Protein AF-A2GLQ8-F1 (afdb_monomer_lite)

InterPro domains:
  IPR004868 DNA-directed DNA polymerase, family B, mitochondria/virus [PF03175] (35-159)
  IPR023211 DNA polymerase, palm domain superfamily [G3DSA:3.90.1600.10] (75-162)
  IPR043502 DNA/RNA polymerase superfamily [SSF56672] (76-162)

Sequence (193 aa):
MNDNRTGVISEACKFVKDVETFMKKIDSIKGCRIDENHFDLEKYSTFYCKQDVRILREGFVKFRNDILKEFDLNVYDYVSICSIANKLFENRVYFPNGNLYDLSNKPREFISRCIQGGRCMLSDNMKHKSEKKLIADFDAVSLYPSAIARLYTLEGIPKVMKKEMLSAEYLMRHLFDDDQKEPIGEKFMSGFF

Organism: Trichomonas vaginalis (strain ATCC PRA-98 / G3) (NCBI:txid412133)

Secondary structure (DSSP, 8-state):
---TTEEEHHHHTTT-S-HHHHHHHHHHSTTTB-SSSEEEHHHHHHHHHHHHHHHHHHHHHHHHHHHHHHHS--GGG-SSHHHHHHHHHIIIIIHHH-------HHHHHHHHTT--------GGGS----SSPPPPP---TTHHHHHHHHSPPP-S-B-PPPGGGGSHHHHHHHSPPTT--S-BTTB--TTB-

Foldseek 3Di:
DPPPQKDFLVVVCVVDPDSPVVVVLCVPQVQQDPDPTIGGPVSSVVVVVVVVVVCVVVVVVVVQVVCCVPQVDGPVVDPDPVRSVVVSCVVPPVVVVVQADDDDDPRVVVVVVVDDDDDDADVVNDDDDDPPDDDDDDDDDVVVVVCVVQPADFTHDFDDDDPVCPDPVNQVQQDDDPRDHDHDPRHDDPGGD

Structure (mmCIF, N/CA/C/O backbone):
data_AF-A2GLQ8-F1
#
_entry.id   AF-A2GLQ8-F1
#
loop_
_atom_site.group_PDB
_atom_site.id
_atom_site.type_symbol
_atom_site.label_atom_id
_atom_site.label_alt_id
_atom_site.label_comp_id
_atom_site.label_asym_id
_atom_site.label_entity_id
_atom_site.label_seq_id
_atom_site.pdbx_PDB_ins_code
_atom_site.Cartn_x
_atom_site.Cartn_y
_atom_site.Cartn_z
_atom_site.occupancy
_atom_site.B_iso_or_equiv
_atom_site.auth_seq_id
_atom_site.auth_comp_id
_atom_site.auth_asym_id
_atom_site.auth_atom_id
_atom_site.pdbx_PDB_model_num
ATOM 1 N N . MET A 1 1 ? 7.692 8.851 -50.465 1.00 44.38 1 MET A N 1
ATOM 2 C CA . MET A 1 1 ? 7.120 8.222 -49.258 1.00 44.38 1 MET A CA 1
ATOM 3 C C . MET A 1 1 ? 8.012 8.638 -48.104 1.00 44.38 1 MET A C 1
ATOM 5 O O . MET A 1 1 ? 9.176 8.271 -48.132 1.00 44.38 1 MET A O 1
ATOM 9 N N . ASN A 1 2 ? 7.534 9.485 -47.186 1.00 48.28 2 ASN A N 1
ATOM 10 C CA . ASN A 1 2 ? 8.293 9.797 -45.972 1.00 48.28 2 ASN A CA 1
ATOM 11 C C . ASN A 1 2 ? 8.308 8.538 -45.114 1.00 48.28 2 ASN A C 1
ATOM 13 O O . ASN A 1 2 ? 7.269 8.140 -44.587 1.00 48.28 2 ASN A O 1
ATOM 17 N N . ASP A 1 3 ? 9.459 7.883 -45.040 1.00 60.94 3 ASP A N 1
ATOM 18 C CA . ASP A 1 3 ? 9.621 6.715 -44.196 1.00 60.94 3 ASP A CA 1
ATOM 19 C C . ASP A 1 3 ? 9.818 7.173 -42.744 1.00 60.94 3 ASP A C 1
ATOM 21 O O . ASP A 1 3 ? 10.938 7.333 -42.264 1.00 60.94 3 ASP A O 1
ATOM 25 N N . ASN A 1 4 ? 8.706 7.408 -42.038 1.00 67.69 4 ASN A N 1
ATOM 26 C CA . ASN A 1 4 ? 8.677 7.746 -40.604 1.00 67.69 4 ASN A CA 1
ATOM 27 C C . ASN A 1 4 ? 9.254 6.631 -39.700 1.00 67.69 4 ASN A C 1
ATOM 29 O O . ASN A 1 4 ? 9.195 6.727 -38.475 1.00 67.69 4 ASN A O 1
ATOM 33 N N . ARG A 1 5 ? 9.778 5.551 -40.286 1.00 83.75 5 ARG A N 1
ATOM 34 C CA . ARG A 1 5 ? 10.419 4.431 -39.602 1.00 83.75 5 ARG A CA 1
ATOM 35 C C . ARG A 1 5 ? 11.867 4.718 -39.212 1.00 83.75 5 ARG A C 1
ATOM 37 O O . ARG A 1 5 ? 12.388 4.054 -38.322 1.00 83.75 5 ARG A O 1
ATOM 44 N N . THR A 1 6 ? 12.516 5.690 -39.851 1.00 89.75 6 THR A N 1
ATOM 45 C CA . THR A 1 6 ? 13.930 6.000 -39.607 1.00 89.75 6 THR A CA 1
ATOM 46 C C . THR A 1 6 ? 14.069 7.180 -38.647 1.00 89.75 6 THR A C 1
ATOM 48 O O . THR A 1 6 ? 13.582 8.272 -38.924 1.00 89.75 6 THR A O 1
ATOM 51 N N . GLY A 1 7 ? 14.734 6.964 -37.514 1.00 90.00 7 GLY A N 1
ATOM 52 C CA . GLY A 1 7 ? 15.055 7.992 -36.526 1.00 90.00 7 GLY A CA 1
ATOM 53 C C . GLY A 1 7 ? 16.512 8.438 -36.612 1.00 90.00 7 GLY A C 1
ATOM 54 O O . GLY A 1 7 ? 17.396 7.633 -36.904 1.00 90.00 7 GLY A O 1
ATOM 55 N N . VAL A 1 8 ? 16.767 9.715 -36.320 1.00 93.88 8 VAL A N 1
ATOM 56 C CA . VAL A 1 8 ? 18.117 10.296 -36.260 1.00 93.88 8 VAL A CA 1
ATOM 57 C C . VAL A 1 8 ? 18.651 10.208 -34.828 1.00 93.88 8 VAL A C 1
ATOM 59 O O . VAL A 1 8 ? 18.050 10.733 -33.888 1.00 93.88 8 VAL A O 1
ATOM 62 N N . ILE A 1 9 ? 19.804 9.564 -34.648 1.00 92.25 9 ILE A N 1
ATOM 63 C CA . ILE A 1 9 ? 20.408 9.307 -33.331 1.00 92.25 9 ILE A CA 1
ATOM 64 C C . ILE A 1 9 ? 20.761 10.619 -32.619 1.00 92.25 9 ILE A C 1
ATOM 66 O O . ILE A 1 9 ? 20.441 10.790 -31.445 1.00 92.25 9 ILE A O 1
ATOM 70 N N . SER A 1 10 ? 21.372 11.574 -33.326 1.00 92.50 10 SER A N 1
ATOM 71 C CA . SER A 1 10 ? 21.784 12.864 -32.748 1.00 92.50 10 SER A CA 1
ATOM 72 C C . SER A 1 10 ? 20.607 13.712 -32.258 1.00 92.50 10 SER A C 1
ATOM 74 O O . SER A 1 10 ? 20.757 14.497 -31.322 1.00 92.50 10 SER A O 1
ATOM 76 N N . GLU A 1 11 ? 19.430 13.546 -32.862 1.00 92.06 11 GLU A N 1
ATOM 77 C CA . GLU A 1 11 ? 18.199 14.190 -32.421 1.00 92.06 11 GLU A CA 1
ATOM 78 C C . GLU A 1 11 ? 17.624 13.489 -31.188 1.00 92.06 11 GLU A C 1
ATOM 80 O O . GLU A 1 11 ? 17.354 14.150 -30.186 1.00 92.06 11 GLU A O 1
ATOM 85 N N . ALA A 1 12 ? 17.528 12.156 -31.213 1.00 90.56 12 ALA A N 1
ATOM 86 C CA . ALA A 1 12 ? 17.039 11.368 -30.083 1.00 90.56 12 ALA A CA 1
ATOM 87 C C . ALA A 1 12 ? 17.869 11.600 -28.805 1.00 90.56 12 ALA A C 1
ATOM 89 O O . ALA A 1 12 ? 17.305 11.783 -27.724 1.00 90.56 12 ALA A O 1
ATOM 90 N N . CYS A 1 13 ? 19.198 11.699 -28.923 1.00 91.75 13 CYS A N 1
ATOM 91 C CA . CYS A 1 13 ? 20.100 11.960 -27.797 1.00 91.75 13 CYS A CA 1
ATOM 92 C C . CYS A 1 13 ? 19.820 13.280 -27.055 1.00 91.75 13 CYS A C 1
ATOM 94 O O . CYS A 1 13 ? 20.224 13.412 -25.904 1.00 91.75 13 CYS A O 1
ATOM 96 N N . LYS A 1 14 ? 19.117 14.247 -27.663 1.00 93.81 14 LYS A N 1
ATOM 97 C CA . LYS A 1 14 ? 18.725 15.500 -26.989 1.00 93.81 14 LYS A CA 1
ATOM 98 C C . LYS A 1 14 ? 17.598 15.303 -25.974 1.00 93.81 14 LYS A C 1
ATOM 100 O O . LYS A 1 14 ? 17.448 16.119 -25.070 1.00 93.81 14 LYS A O 1
ATOM 105 N N . PHE A 1 15 ? 16.798 14.249 -26.137 1.00 91.75 15 PHE A N 1
ATOM 106 C CA . PHE A 1 15 ? 15.597 13.993 -25.335 1.00 91.75 15 PHE A CA 1
ATOM 107 C C . PHE A 1 15 ? 15.760 12.821 -24.364 1.00 91.75 15 PHE A C 1
ATOM 109 O O . PHE A 1 15 ? 15.001 12.697 -23.402 1.00 91.75 15 PHE A O 1
ATOM 116 N N . VAL A 1 16 ? 16.743 11.954 -24.599 1.00 90.88 16 VAL A N 1
ATOM 117 C CA . VAL A 1 16 ? 17.009 10.801 -23.740 1.00 90.88 16 VAL A CA 1
ATOM 118 C C . VAL A 1 16 ? 17.846 11.218 -22.526 1.00 90.88 16 VAL A C 1
ATOM 120 O O . VAL A 1 16 ? 18.866 11.885 -22.660 1.00 90.88 16 VAL A O 1
ATOM 123 N N . LYS A 1 17 ? 17.435 10.782 -21.327 1.00 90.44 17 LYS A N 1
ATOM 124 C CA . LYS A 1 17 ? 18.171 11.036 -20.072 1.00 90.44 17 LYS A CA 1
ATOM 125 C C . LYS A 1 17 ? 19.473 10.235 -19.956 1.00 90.44 17 LYS A C 1
ATOM 127 O O . LYS A 1 17 ? 20.438 10.733 -19.394 1.00 90.44 17 LYS A O 1
ATOM 132 N N . ASP A 1 18 ? 19.477 9.002 -20.459 1.00 92.75 18 ASP A N 1
ATOM 133 C CA . ASP A 1 18 ? 20.624 8.089 -20.438 1.00 92.75 18 ASP A CA 1
ATOM 134 C C . ASP A 1 18 ? 21.011 7.685 -21.868 1.00 92.75 18 ASP A C 1
ATOM 136 O O . ASP A 1 18 ? 20.476 6.737 -22.455 1.00 92.75 18 ASP A O 1
ATOM 140 N N . VAL A 1 19 ? 21.929 8.465 -22.439 1.00 93.00 19 VAL A N 1
ATOM 141 C CA . VAL A 1 19 ? 22.417 8.291 -23.813 1.00 93.00 19 VAL A CA 1
ATOM 142 C C . VAL A 1 19 ? 23.213 6.993 -23.969 1.00 93.00 19 VAL A C 1
ATOM 144 O O . VAL A 1 19 ? 23.134 6.346 -25.012 1.00 93.00 19 VAL A O 1
ATOM 147 N N . GLU A 1 20 ? 23.949 6.570 -22.939 1.00 93.00 20 GLU A N 1
ATOM 148 C CA . GLU A 1 20 ? 24.778 5.365 -23.004 1.00 93.00 20 GLU A CA 1
ATOM 149 C C . GLU A 1 20 ? 23.907 4.110 -23.124 1.00 93.00 20 GLU A C 1
ATOM 151 O O . GLU A 1 20 ? 24.134 3.259 -23.992 1.00 93.00 20 GLU A O 1
ATOM 156 N N . THR A 1 21 ? 22.862 4.014 -22.298 1.00 91.69 21 THR A N 1
ATOM 157 C CA . THR A 1 21 ? 21.902 2.910 -22.377 1.00 91.69 21 THR A CA 1
ATOM 158 C C . THR A 1 21 ? 21.160 2.917 -23.708 1.00 91.69 21 THR A C 1
ATOM 160 O O . THR A 1 21 ? 20.957 1.854 -24.294 1.00 91.69 21 THR A O 1
ATOM 163 N N . PHE A 1 22 ? 20.788 4.088 -24.226 1.00 93.00 22 PHE A N 1
ATOM 164 C CA . PHE A 1 22 ? 20.134 4.205 -25.529 1.00 93.00 22 PHE A CA 1
ATOM 165 C C . PHE A 1 22 ? 20.985 3.642 -26.670 1.00 93.00 22 PHE A C 1
ATOM 167 O O . PHE A 1 22 ? 20.500 2.790 -27.420 1.00 93.00 22 PHE A O 1
ATOM 174 N N . MET A 1 23 ? 22.261 4.031 -26.742 1.00 92.44 23 MET A N 1
ATOM 175 C CA . MET A 1 23 ? 23.193 3.531 -27.757 1.00 92.44 23 MET A CA 1
ATOM 176 C C . MET A 1 23 ? 23.366 2.011 -27.663 1.00 92.44 23 MET A C 1
ATOM 178 O O . MET A 1 23 ? 23.147 1.301 -28.645 1.00 92.44 23 MET A O 1
ATOM 182 N N . LYS A 1 24 ? 23.620 1.484 -26.454 1.00 93.81 24 LYS A N 1
ATOM 183 C CA . LYS A 1 24 ? 23.721 0.031 -26.221 1.00 93.81 24 LYS A CA 1
ATOM 184 C C . LYS A 1 24 ? 22.466 -0.716 -26.673 1.00 93.81 24 LYS A C 1
ATOM 186 O O . LYS A 1 24 ? 22.552 -1.844 -27.156 1.00 93.81 24 LYS A O 1
ATOM 191 N N . LYS A 1 25 ? 21.286 -0.116 -26.502 1.00 91.69 25 LYS A N 1
ATOM 192 C CA . LYS A 1 25 ? 20.008 -0.742 -26.858 1.00 91.69 25 LYS A CA 1
ATOM 193 C C . LYS A 1 25 ? 19.794 -0.784 -28.362 1.00 91.69 25 LYS A C 1
ATOM 195 O O . LYS A 1 25 ? 19.450 -1.857 -28.855 1.00 91.69 25 LYS A O 1
ATOM 200 N N . ILE A 1 26 ? 20.062 0.310 -29.074 1.00 93.69 26 ILE A N 1
A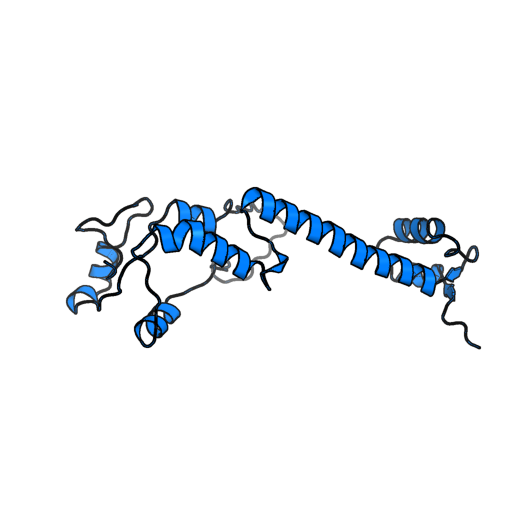TOM 201 C CA . ILE A 1 26 ? 20.016 0.335 -30.544 1.00 93.69 26 ILE A CA 1
ATOM 202 C C . ILE A 1 26 ? 20.945 -0.732 -31.136 1.00 93.69 26 ILE A C 1
ATOM 204 O O . ILE A 1 26 ? 20.531 -1.457 -32.040 1.00 93.69 26 ILE A O 1
ATOM 208 N N . ASP A 1 27 ? 22.150 -0.882 -30.584 1.00 93.25 27 ASP A N 1
ATOM 209 C CA . ASP A 1 27 ? 23.115 -1.888 -31.042 1.00 93.25 27 ASP A CA 1
ATOM 210 C C . ASP A 1 27 ? 22.672 -3.323 -30.716 1.00 93.25 27 ASP A C 1
ATOM 212 O O . ASP A 1 27 ? 22.867 -4.244 -31.508 1.00 93.25 27 ASP A O 1
ATOM 216 N N . SER A 1 28 ? 22.039 -3.533 -29.557 1.00 93.25 28 SER A N 1
ATOM 217 C CA . SER A 1 28 ? 21.606 -4.866 -29.115 1.00 93.25 28 SER A CA 1
ATOM 218 C C . SER A 1 28 ? 20.366 -5.401 -29.842 1.00 93.25 28 SER A C 1
ATOM 220 O O . SER A 1 28 ? 20.182 -6.616 -29.951 1.00 93.25 28 SER A O 1
ATOM 222 N N . ILE A 1 29 ? 19.477 -4.518 -30.312 1.00 93.44 29 ILE A N 1
ATOM 223 C CA . ILE A 1 29 ? 18.227 -4.922 -30.958 1.00 93.44 29 ILE A CA 1
ATOM 224 C C . ILE A 1 29 ? 18.534 -5.273 -32.415 1.00 93.44 29 ILE A C 1
ATOM 226 O O . ILE A 1 29 ? 18.943 -4.429 -33.212 1.00 93.44 29 ILE A O 1
ATOM 230 N N . LYS A 1 30 ? 18.298 -6.535 -32.784 1.00 91.31 30 LYS A N 1
ATOM 231 C CA . LYS A 1 30 ? 18.612 -7.055 -34.120 1.00 91.31 30 LYS A CA 1
ATOM 232 C C . LYS A 1 30 ? 17.980 -6.201 -35.228 1.00 91.31 30 LYS A C 1
ATOM 234 O O . LYS A 1 30 ? 16.758 -6.152 -35.373 1.00 91.31 30 LYS A O 1
ATOM 239 N N . GLY A 1 31 ? 18.835 -5.588 -36.045 1.00 89.00 31 GLY A N 1
ATOM 240 C CA . GLY A 1 31 ? 18.439 -4.753 -37.180 1.00 89.00 31 GLY A CA 1
ATOM 241 C C . GLY A 1 31 ? 17.802 -3.417 -36.793 1.00 89.00 31 GLY A C 1
ATOM 242 O O . GLY A 1 31 ? 17.088 -2.856 -37.621 1.00 89.00 31 GLY A O 1
ATOM 243 N N . CYS A 1 32 ? 17.992 -2.957 -35.552 1.00 92.00 32 CYS A N 1
ATOM 244 C CA . CYS A 1 32 ? 17.554 -1.641 -35.094 1.00 92.00 32 CYS A CA 1
ATOM 245 C C . CYS A 1 32 ? 18.542 -0.549 -35.492 1.00 92.00 32 CYS A C 1
ATOM 247 O O . CYS A 1 32 ? 18.109 0.511 -35.927 1.00 92.00 32 CYS A O 1
ATOM 249 N N . ARG A 1 33 ? 19.853 -0.786 -35.387 1.00 93.12 33 ARG A N 1
ATOM 250 C CA . ARG A 1 33 ? 20.833 0.119 -35.990 1.00 93.12 33 ARG A CA 1
ATOM 251 C C . ARG A 1 33 ? 20.800 -0.023 -37.507 1.00 93.12 33 ARG A C 1
ATOM 253 O O . ARG A 1 33 ? 20.936 -1.138 -38.011 1.00 93.12 33 ARG A O 1
ATOM 260 N N . ILE A 1 34 ? 20.597 1.093 -38.203 1.00 90.88 34 ILE A N 1
ATOM 261 C CA . ILE A 1 34 ? 20.614 1.142 -39.669 1.00 90.88 34 ILE A CA 1
ATOM 262 C C . ILE A 1 34 ? 22.024 1.518 -40.129 1.00 90.88 34 ILE A C 1
ATOM 264 O O . ILE A 1 34 ? 22.618 0.793 -40.921 1.00 90.88 34 ILE A O 1
ATOM 268 N N . ASP A 1 35 ? 22.573 2.606 -39.581 1.00 90.81 35 ASP A N 1
ATOM 269 C CA . ASP A 1 35 ? 23.925 3.094 -39.869 1.00 90.81 35 ASP A CA 1
ATOM 270 C C . ASP A 1 35 ? 24.529 3.851 -38.658 1.00 90.81 35 ASP A C 1
ATOM 272 O O . ASP A 1 35 ? 24.115 3.657 -37.509 1.00 90.81 35 ASP A O 1
ATOM 276 N N . GLU A 1 36 ? 25.561 4.673 -38.878 1.00 89.88 36 GLU A N 1
ATOM 277 C CA . GLU A 1 36 ? 26.211 5.462 -37.822 1.00 89.88 36 GLU A CA 1
ATOM 278 C C . GLU A 1 36 ? 25.308 6.547 -37.211 1.00 89.88 36 GLU A C 1
ATOM 280 O O . GLU A 1 36 ? 25.462 6.859 -36.030 1.00 89.88 36 GLU A O 1
ATOM 285 N N . ASN A 1 37 ? 24.361 7.082 -37.985 1.00 93.12 37 ASN A N 1
ATOM 286 C CA . ASN A 1 37 ? 23.526 8.236 -37.651 1.00 93.12 37 ASN A CA 1
ATOM 287 C C . ASN A 1 37 ? 22.036 7.893 -37.485 1.00 93.12 37 ASN A C 1
ATOM 289 O O . ASN A 1 37 ? 21.298 8.700 -36.913 1.00 93.12 37 ASN A O 1
ATOM 293 N N . HIS A 1 38 ? 21.593 6.722 -37.951 1.00 93.31 38 HIS A N 1
ATOM 294 C CA . HIS A 1 38 ? 20.183 6.346 -38.027 1.00 93.31 38 HIS A CA 1
ATOM 295 C C . HIS A 1 38 ? 19.854 5.009 -37.355 1.00 93.31 38 HIS A C 1
ATOM 297 O O . HIS A 1 38 ? 20.643 4.057 -37.334 1.00 93.31 38 HIS A O 1
ATOM 303 N N . PHE A 1 39 ? 18.620 4.916 -36.862 1.00 94.06 39 PHE A N 1
ATOM 304 C CA . PHE A 1 39 ? 18.046 3.704 -36.282 1.00 94.06 39 PHE A CA 1
ATOM 305 C C . PHE A 1 39 ? 16.580 3.511 -36.703 1.00 94.06 39 PHE A C 1
ATOM 307 O O . PHE A 1 39 ? 15.906 4.455 -37.104 1.00 94.06 39 PHE A O 1
ATOM 314 N N . ASP A 1 40 ? 16.078 2.282 -36.610 1.00 93.38 40 ASP A N 1
ATOM 315 C CA . ASP A 1 40 ? 14.690 1.915 -36.904 1.00 93.38 40 ASP A CA 1
ATOM 316 C C . ASP A 1 40 ? 13.811 2.161 -35.662 1.00 93.38 40 ASP A C 1
ATOM 318 O O . ASP A 1 40 ? 13.865 1.416 -34.676 1.00 93.38 40 ASP A O 1
ATOM 322 N N . LEU A 1 41 ? 13.006 3.226 -35.716 1.00 91.56 41 LEU A N 1
ATOM 323 C CA . LEU A 1 41 ? 12.074 3.639 -34.665 1.00 91.56 41 LEU A CA 1
ATOM 324 C C . LEU A 1 41 ? 11.043 2.551 -34.363 1.00 91.56 41 LEU A C 1
ATOM 326 O O . LEU A 1 41 ? 10.759 2.281 -33.199 1.00 91.56 41 LEU A O 1
ATOM 330 N N . GLU A 1 42 ? 10.500 1.898 -35.390 1.00 91.31 42 GLU A N 1
ATOM 331 C CA . GLU A 1 42 ? 9.457 0.885 -35.225 1.00 91.31 42 GLU A CA 1
ATOM 332 C C . GLU A 1 42 ? 9.998 -0.341 -34.482 1.00 91.31 42 GLU A C 1
ATOM 334 O O . GLU A 1 42 ? 9.361 -0.838 -33.549 1.00 91.31 42 GLU A O 1
ATOM 339 N N . LYS A 1 43 ? 11.194 -0.822 -34.846 1.00 92.25 43 LYS A N 1
ATOM 340 C CA . LYS A 1 43 ? 11.844 -1.945 -34.153 1.00 92.25 43 LYS A CA 1
ATOM 341 C C . LYS A 1 43 ? 12.221 -1.583 -32.727 1.00 92.25 43 LYS A C 1
ATOM 343 O O . LYS A 1 43 ? 12.025 -2.412 -31.834 1.00 92.25 43 LYS A O 1
ATOM 348 N N . TYR A 1 44 ? 12.724 -0.369 -32.513 1.00 93.31 44 TYR A N 1
ATOM 349 C CA . TYR A 1 44 ? 13.034 0.134 -31.182 1.00 93.31 44 TYR A CA 1
ATOM 350 C C . TYR A 1 44 ? 11.770 0.157 -30.310 1.00 93.31 44 TYR A C 1
ATOM 352 O O . TYR A 1 44 ? 11.717 -0.525 -29.288 1.00 93.31 44 TYR A O 1
ATOM 360 N N . SER A 1 45 ? 10.704 0.830 -30.749 1.00 91.88 45 SER A N 1
ATOM 361 C CA . SER A 1 45 ? 9.428 0.901 -30.026 1.00 91.88 45 SER A CA 1
ATOM 362 C C . SER A 1 45 ? 8.808 -0.479 -29.799 1.00 91.88 45 SER A C 1
ATOM 364 O O . SER A 1 45 ? 8.421 -0.801 -28.678 1.00 91.88 45 SER A O 1
ATOM 366 N N . THR A 1 46 ? 8.789 -1.341 -30.820 1.00 93.56 46 THR A N 1
ATOM 367 C CA . THR A 1 46 ? 8.260 -2.712 -30.713 1.00 93.56 46 THR A CA 1
ATOM 368 C C . THR A 1 46 ? 9.007 -3.528 -29.664 1.00 93.56 46 THR A C 1
ATOM 370 O O . THR A 1 46 ? 8.394 -4.314 -28.939 1.00 93.56 46 THR A O 1
ATOM 373 N N . PHE A 1 47 ? 10.330 -3.368 -29.569 1.00 94.19 47 PHE A N 1
ATOM 374 C CA . PHE A 1 47 ? 11.118 -4.036 -28.543 1.00 94.19 47 PHE A CA 1
ATOM 375 C C . PHE A 1 47 ? 10.666 -3.614 -27.143 1.00 94.19 47 PHE A C 1
ATOM 377 O O . PHE A 1 47 ? 10.380 -4.491 -26.330 1.00 94.19 47 PHE A O 1
ATOM 384 N N . TYR A 1 48 ? 10.541 -2.313 -26.869 1.00 93.12 48 TYR A N 1
ATOM 385 C CA . TYR A 1 48 ? 10.119 -1.825 -25.551 1.00 93.12 48 TYR A CA 1
ATOM 386 C C . TYR A 1 48 ? 8.673 -2.191 -25.221 1.00 93.12 48 TYR A C 1
ATOM 388 O O . TYR A 1 48 ? 8.437 -2.704 -24.133 1.00 93.12 48 TYR A O 1
ATOM 396 N N . CYS A 1 49 ? 7.739 -2.097 -26.173 1.00 95.81 49 CYS A N 1
ATOM 397 C CA . CYS A 1 49 ? 6.368 -2.570 -25.959 1.00 95.81 49 CYS A CA 1
ATOM 398 C C . CYS A 1 49 ? 6.327 -4.059 -25.572 1.00 95.81 49 CYS A C 1
ATOM 400 O O . CYS A 1 49 ? 5.560 -4.462 -24.698 1.00 95.81 49 CYS A O 1
ATOM 402 N N . LYS A 1 50 ? 7.184 -4.894 -26.181 1.00 96.19 50 LYS A N 1
ATOM 403 C CA . LYS A 1 50 ? 7.327 -6.303 -25.784 1.00 96.19 50 LYS A CA 1
ATOM 404 C C . LYS A 1 50 ? 7.928 -6.451 -24.388 1.00 96.19 50 LYS A C 1
ATOM 406 O O . LYS A 1 50 ? 7.506 -7.348 -23.663 1.00 96.19 50 LYS A O 1
ATOM 411 N N . GLN A 1 51 ? 8.899 -5.616 -24.012 1.00 95.06 51 GLN A N 1
ATOM 412 C CA . GLN A 1 51 ? 9.469 -5.644 -22.664 1.00 95.06 51 GLN A CA 1
ATOM 413 C C . GLN A 1 51 ? 8.446 -5.239 -21.604 1.00 95.06 51 GLN A C 1
ATOM 415 O O . GLN A 1 51 ? 8.358 -5.931 -20.596 1.00 95.06 51 GLN A O 1
ATOM 420 N N . ASP A 1 52 ? 7.638 -4.208 -21.845 1.00 97.06 52 ASP A N 1
ATOM 421 C CA . ASP A 1 52 ? 6.616 -3.747 -20.900 1.00 97.06 52 ASP A CA 1
ATOM 422 C C . ASP A 1 52 ? 5.600 -4.854 -20.602 1.00 97.06 52 ASP A C 1
ATOM 424 O O . ASP A 1 52 ? 5.366 -5.202 -19.444 1.00 97.06 52 ASP A O 1
ATOM 428 N N . VAL A 1 53 ? 5.062 -5.492 -21.648 1.00 97.62 53 VAL A N 1
ATOM 429 C CA . VAL A 1 53 ? 4.113 -6.605 -21.486 1.00 97.62 53 VAL A CA 1
ATOM 430 C C . VAL A 1 53 ? 4.789 -7.826 -20.856 1.00 97.62 53 VAL A C 1
ATOM 432 O O . VAL A 1 53 ? 4.176 -8.519 -20.040 1.00 97.62 53 VAL A O 1
ATOM 435 N N . ARG A 1 54 ? 6.058 -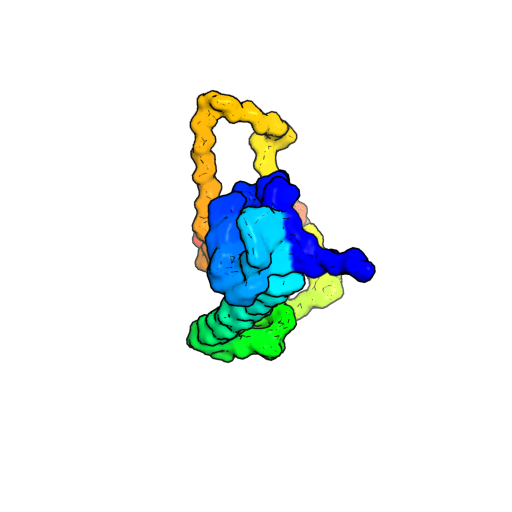8.096 -21.192 1.00 98.00 54 ARG A N 1
ATOM 436 C CA . ARG A 1 54 ? 6.822 -9.201 -20.600 1.00 98.00 54 ARG A CA 1
ATOM 437 C C . ARG A 1 54 ? 7.045 -8.992 -19.105 1.00 98.00 54 ARG A C 1
ATOM 439 O O . ARG A 1 54 ? 6.735 -9.897 -18.340 1.00 98.00 54 ARG A O 1
ATOM 446 N N . ILE A 1 55 ? 7.540 -7.824 -18.694 1.00 98.06 55 ILE A N 1
ATOM 447 C CA . ILE A 1 55 ? 7.802 -7.487 -17.287 1.00 98.06 55 ILE A CA 1
ATOM 448 C C . ILE A 1 55 ? 6.495 -7.493 -16.499 1.00 98.06 55 ILE A C 1
ATOM 450 O O . ILE A 1 55 ? 6.447 -8.069 -15.414 1.00 98.06 55 ILE A O 1
ATOM 454 N N . LEU A 1 56 ? 5.420 -6.931 -17.061 1.00 97.75 56 LEU A N 1
ATOM 455 C CA . LEU A 1 56 ? 4.098 -6.981 -16.445 1.00 97.75 56 LEU A CA 1
ATOM 456 C C . LEU A 1 56 ? 3.651 -8.429 -16.212 1.00 97.75 56 LEU A C 1
ATOM 458 O O . LEU A 1 56 ? 3.239 -8.775 -15.108 1.00 97.75 56 LEU A O 1
ATOM 462 N N . ARG A 1 57 ? 3.773 -9.293 -17.226 1.00 97.75 57 ARG A N 1
ATOM 463 C CA . ARG A 1 57 ? 3.418 -10.713 -17.117 1.00 97.75 57 ARG A CA 1
ATOM 464 C C . ARG A 1 57 ? 4.283 -11.439 -16.088 1.00 97.75 57 ARG A C 1
ATOM 466 O O . ARG A 1 57 ? 3.741 -12.157 -15.255 1.00 97.75 57 ARG A O 1
ATOM 473 N N . GLU A 1 58 ? 5.603 -11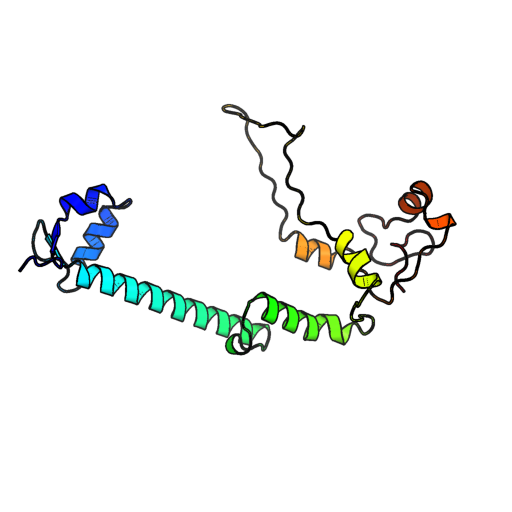.288 -16.152 1.00 98.19 58 GLU A N 1
ATOM 474 C CA . GLU A 1 58 ? 6.546 -11.942 -15.236 1.00 98.19 58 GLU A CA 1
ATOM 475 C C . GLU A 1 58 ? 6.297 -11.499 -13.785 1.00 98.19 58 GLU A C 1
ATOM 477 O O . GLU A 1 58 ? 6.167 -12.342 -12.895 1.00 98.19 58 GLU A O 1
ATOM 482 N N . GLY A 1 59 ? 6.138 -10.192 -13.559 1.00 97.88 59 GLY A N 1
ATOM 483 C CA . GLY A 1 59 ? 5.824 -9.620 -12.252 1.00 97.88 59 GLY A CA 1
ATOM 484 C C . GLY A 1 59 ? 4.474 -10.089 -11.717 1.00 97.88 59 GLY A C 1
ATOM 485 O O . GLY A 1 59 ? 4.383 -10.499 -10.562 1.00 97.88 59 GLY A O 1
ATOM 486 N N . PHE A 1 60 ? 3.439 -10.113 -12.560 1.00 96.81 60 PHE A N 1
ATOM 487 C CA . PHE A 1 60 ? 2.110 -10.572 -12.161 1.00 96.81 60 PHE A CA 1
ATOM 488 C C . PHE A 1 60 ? 2.080 -12.072 -11.844 1.00 96.81 60 PHE A C 1
ATOM 490 O O . PHE A 1 60 ? 1.484 -12.479 -10.850 1.00 96.81 60 PHE A O 1
ATOM 497 N N . VAL A 1 61 ? 2.753 -12.909 -12.643 1.00 97.62 61 VAL A N 1
ATOM 498 C CA . VAL A 1 61 ? 2.869 -14.353 -12.374 1.00 97.62 61 VAL A CA 1
ATOM 499 C C . VAL A 1 61 ? 3.605 -14.598 -11.061 1.00 97.62 61 VAL A C 1
ATOM 501 O O . VAL A 1 61 ? 3.156 -15.422 -10.264 1.00 97.62 61 VAL A O 1
ATOM 504 N N . LYS A 1 62 ? 4.699 -13.868 -10.805 1.00 97.81 62 LYS A N 1
ATOM 505 C CA . LYS A 1 62 ? 5.410 -13.951 -9.528 1.00 97.81 62 LYS A CA 1
ATOM 506 C C . LYS A 1 62 ? 4.509 -13.546 -8.363 1.00 97.81 62 LYS A C 1
ATOM 508 O O . LYS A 1 62 ? 4.364 -14.327 -7.430 1.00 97.81 62 LYS A O 1
ATOM 513 N N . PHE A 1 63 ? 3.865 -12.384 -8.453 1.00 97.19 63 PHE A N 1
ATOM 514 C CA . PHE A 1 63 ? 2.931 -11.898 -7.438 1.00 97.19 63 PHE A CA 1
ATOM 515 C C . PHE A 1 63 ? 1.824 -12.920 -7.153 1.00 97.19 63 PHE A C 1
ATOM 517 O O . PHE A 1 63 ? 1.590 -13.270 -6.001 1.00 97.19 63 PHE A O 1
ATOM 524 N N . ARG A 1 64 ? 1.199 -13.474 -8.197 1.00 96.56 64 ARG A N 1
ATOM 525 C CA . ARG A 1 64 ? 0.192 -14.528 -8.055 1.00 96.56 64 ARG A CA 1
ATOM 526 C C . ARG A 1 64 ? 0.731 -15.748 -7.323 1.00 96.56 64 ARG A C 1
ATOM 528 O O . ARG A 1 64 ? 0.055 -16.248 -6.434 1.00 96.56 64 ARG A O 1
ATOM 535 N N . ASN A 1 65 ? 1.890 -16.258 -7.731 1.00 98.00 65 ASN A N 1
ATOM 536 C CA . ASN A 1 65 ? 2.452 -17.469 -7.142 1.00 98.00 65 ASN A CA 1
ATOM 537 C C . ASN A 1 65 ? 2.820 -17.253 -5.670 1.00 98.00 65 ASN A C 1
ATOM 539 O O . ASN A 1 65 ? 2.567 -18.136 -4.858 1.00 98.00 65 ASN A O 1
ATOM 543 N N . ASP A 1 66 ? 3.360 -16.080 -5.331 1.00 97.88 66 ASP A N 1
ATOM 544 C CA . ASP A 1 66 ? 3.684 -15.716 -3.953 1.00 97.88 66 ASP A CA 1
ATOM 545 C C . ASP A 1 66 ? 2.396 -15.628 -3.102 1.00 97.88 66 ASP A C 1
ATOM 547 O O . ASP A 1 66 ? 2.316 -16.255 -2.050 1.00 97.88 66 ASP A O 1
ATOM 551 N N . ILE A 1 67 ? 1.342 -14.950 -3.578 1.00 97.00 67 ILE A N 1
ATOM 552 C CA . ILE A 1 67 ? 0.053 -14.858 -2.860 1.00 97.00 67 ILE A CA 1
ATOM 553 C C . ILE A 1 67 ? -0.630 -16.224 -2.721 1.00 97.00 67 ILE A C 1
ATOM 555 O O . ILE A 1 67 ? -1.123 -16.554 -1.643 1.00 97.00 67 ILE A O 1
ATOM 559 N N . LEU A 1 68 ? -0.635 -17.032 -3.783 1.00 97.00 68 LEU A N 1
ATOM 560 C CA . LEU A 1 68 ? -1.222 -18.370 -3.758 1.00 97.00 68 LEU A CA 1
ATOM 561 C C . LEU A 1 68 ? -0.490 -19.270 -2.758 1.00 97.00 68 LEU A C 1
ATOM 563 O O . LEU A 1 68 ? -1.129 -19.998 -2.011 1.00 97.00 68 LEU A O 1
ATOM 567 N N . LYS A 1 69 ? 0.842 -19.187 -2.702 1.00 97.62 69 LYS A N 1
ATOM 568 C CA . LYS A 1 69 ? 1.655 -19.966 -1.767 1.00 97.62 69 LYS A CA 1
ATOM 569 C C . LYS A 1 69 ? 1.441 -19.546 -0.309 1.00 97.62 69 LYS A C 1
ATOM 571 O O . LYS A 1 69 ? 1.305 -20.410 0.549 1.00 97.62 69 LYS A O 1
ATOM 576 N N . GLU A 1 70 ? 1.461 -18.247 -0.020 1.00 96.31 70 GLU A N 1
ATOM 577 C CA . GLU A 1 70 ? 1.448 -17.741 1.363 1.00 96.31 70 GLU A CA 1
ATOM 578 C C . GLU A 1 70 ? 0.031 -17.666 1.964 1.00 96.31 70 GLU A C 1
ATOM 580 O O . GLU A 1 70 ? -0.156 -17.759 3.185 1.00 96.31 70 GLU A O 1
ATOM 585 N N . PHE A 1 71 ? -0.986 -17.485 1.119 1.00 95.38 71 PHE A N 1
ATOM 586 C CA . PHE A 1 71 ? -2.352 -17.202 1.562 1.00 95.38 71 PHE A CA 1
ATOM 587 C C . PHE A 1 71 ? -3.414 -18.155 1.017 1.00 95.38 71 PHE A C 1
ATOM 589 O O . PHE A 1 71 ? -4.554 -18.045 1.460 1.00 95.38 71 PHE A O 1
ATOM 596 N N . ASP A 1 72 ? -3.064 -19.069 0.106 1.00 95.88 72 ASP A N 1
ATOM 597 C CA . ASP A 1 72 ? -4.013 -19.952 -0.594 1.00 95.88 72 ASP A CA 1
ATOM 598 C C . ASP A 1 72 ? -5.129 -19.170 -1.315 1.00 95.88 72 ASP A C 1
ATOM 600 O O . ASP A 1 72 ? -6.292 -19.560 -1.371 1.00 95.88 72 ASP A O 1
ATOM 604 N N . LEU A 1 73 ? -4.770 -17.998 -1.855 1.00 96.44 73 LEU A N 1
ATOM 605 C CA . LEU A 1 73 ? -5.666 -17.136 -2.624 1.00 96.44 73 LEU A CA 1
ATOM 606 C C . LEU A 1 73 ? -5.152 -16.996 -4.054 1.00 96.44 73 LEU A C 1
ATOM 608 O O . LEU A 1 73 ? -3.997 -16.643 -4.294 1.00 96.44 73 LEU A O 1
ATOM 612 N N . ASN A 1 74 ? -6.023 -17.216 -5.034 1.00 96.00 74 ASN A N 1
ATOM 613 C CA . ASN A 1 74 ? -5.679 -16.995 -6.430 1.00 96.00 74 ASN A CA 1
ATOM 614 C C . ASN A 1 74 ? -6.015 -15.557 -6.841 1.00 96.00 74 ASN A C 1
ATOM 616 O O . ASN A 1 74 ? -7.172 -15.158 -6.896 1.00 96.00 74 ASN A O 1
ATOM 620 N N . VAL A 1 75 ? -4.982 -14.783 -7.181 1.00 95.00 75 VAL A N 1
ATOM 621 C CA . VAL A 1 75 ? -5.097 -13.366 -7.576 1.00 95.00 75 VAL A CA 1
ATOM 622 C C . VAL A 1 75 ? -6.067 -13.144 -8.744 1.00 95.00 75 VAL A C 1
ATOM 624 O O . VAL A 1 75 ? -6.700 -12.096 -8.797 1.00 95.00 75 VAL A O 1
ATOM 627 N N . TYR A 1 76 ? -6.218 -14.112 -9.657 1.00 95.44 76 TYR A N 1
ATOM 628 C CA . TYR A 1 76 ? -7.141 -13.986 -10.795 1.00 95.44 76 TYR A CA 1
ATOM 629 C C . TYR A 1 76 ? -8.618 -13.882 -10.395 1.00 95.44 76 TYR A C 1
ATOM 631 O O . TYR A 1 76 ? -9.417 -13.400 -11.194 1.00 95.44 76 TYR A O 1
ATOM 639 N N . ASP A 1 77 ? -8.972 -14.291 -9.179 1.00 96.31 77 ASP A N 1
ATOM 640 C CA . ASP A 1 77 ? -10.358 -14.278 -8.707 1.00 96.31 77 ASP A CA 1
ATOM 641 C C . ASP A 1 77 ? -10.769 -12.894 -8.167 1.00 96.31 77 ASP A C 1
ATOM 643 O O . ASP A 1 77 ? -11.916 -12.683 -7.774 1.00 96.31 77 ASP A O 1
ATOM 647 N N . TYR A 1 78 ? -9.841 -11.930 -8.153 1.00 95.88 78 TYR A N 1
ATOM 648 C CA . TYR A 1 78 ? -10.028 -10.615 -7.551 1.00 95.88 78 TYR A CA 1
ATOM 649 C C . TYR A 1 78 ? -9.609 -9.493 -8.501 1.00 95.88 78 TYR A C 1
ATOM 651 O O . TYR A 1 78 ? -8.587 -9.557 -9.177 1.00 95.88 78 TYR A O 1
ATOM 659 N N . VAL A 1 79 ? -10.378 -8.403 -8.494 1.00 94.25 79 VAL A N 1
ATOM 660 C CA . VAL A 1 79 ? -10.115 -7.225 -9.339 1.00 94.25 79 VAL A CA 1
ATOM 661 C C . VAL A 1 79 ? -9.001 -6.323 -8.793 1.00 94.25 79 VAL A C 1
ATOM 663 O O . VAL A 1 79 ? -8.409 -5.546 -9.537 1.00 94.25 79 VAL A O 1
ATOM 666 N N . SER A 1 80 ? -8.719 -6.384 -7.487 1.00 95.88 80 SER A N 1
ATOM 667 C CA . SER A 1 80 ? -7.776 -5.475 -6.828 1.00 95.88 80 SER A CA 1
ATOM 668 C C . SER A 1 80 ? -7.055 -6.120 -5.647 1.00 95.88 80 SER A C 1
ATOM 670 O O . SER A 1 80 ? -7.563 -7.056 -5.027 1.00 95.88 80 SER A O 1
ATOM 672 N N . ILE A 1 81 ? -5.902 -5.551 -5.275 1.00 94.69 81 ILE A N 1
ATOM 673 C CA . ILE A 1 81 ? -5.179 -5.925 -4.051 1.00 94.69 81 ILE A CA 1
ATOM 674 C C . ILE A 1 81 ? -6.038 -5.738 -2.795 1.00 94.69 81 ILE A C 1
ATOM 676 O O . ILE A 1 81 ? -5.960 -6.548 -1.878 1.00 94.69 81 ILE A O 1
ATOM 680 N N . CYS A 1 82 ? -6.907 -4.722 -2.772 1.00 95.31 82 CYS A N 1
ATOM 681 C CA . CYS A 1 82 ? -7.815 -4.476 -1.655 1.00 95.31 82 CYS A CA 1
ATOM 682 C C . CYS A 1 82 ? -8.832 -5.610 -1.499 1.00 95.31 82 CYS A C 1
ATOM 684 O O . CYS A 1 82 ? -9.118 -6.013 -0.380 1.00 95.31 82 CYS A O 1
ATOM 686 N N . SER A 1 83 ? -9.340 -6.161 -2.605 1.00 96.31 83 SER A N 1
ATOM 687 C CA . SER A 1 83 ? -10.254 -7.309 -2.579 1.00 96.31 83 SER A CA 1
ATOM 688 C C . SER A 1 83 ? -9.559 -8.575 -2.064 1.00 96.31 83 SER A C 1
ATOM 690 O O . SER A 1 83 ? -10.142 -9.307 -1.271 1.00 96.31 83 SER A O 1
ATOM 692 N N . ILE A 1 84 ? -8.297 -8.796 -2.452 1.00 96.69 84 ILE A N 1
ATOM 693 C CA . ILE A 1 84 ? -7.474 -9.911 -1.950 1.00 96.69 84 ILE A CA 1
ATOM 694 C C . ILE A 1 84 ? -7.229 -9.753 -0.448 1.00 96.69 84 ILE A C 1
ATOM 696 O O . ILE A 1 84 ? -7.435 -10.694 0.315 1.00 96.69 84 ILE A O 1
ATOM 700 N N . ALA A 1 85 ? -6.819 -8.557 -0.017 1.00 95.50 85 ALA A N 1
ATOM 701 C CA . ALA A 1 85 ? -6.604 -8.252 1.390 1.00 95.50 85 ALA A CA 1
ATOM 702 C C . ALA A 1 85 ? -7.899 -8.438 2.191 1.00 95.50 85 ALA A C 1
ATOM 704 O O . ALA A 1 85 ? -7.885 -9.141 3.194 1.00 95.50 85 ALA A O 1
ATOM 705 N N . ASN A 1 86 ? -9.031 -7.908 1.717 1.00 95.06 86 ASN A N 1
ATOM 706 C CA . ASN A 1 86 ? -10.321 -8.098 2.377 1.00 95.06 86 ASN A CA 1
ATOM 707 C C . ASN A 1 86 ? -10.663 -9.580 2.516 1.00 95.06 86 ASN A C 1
ATOM 709 O O . ASN A 1 86 ? -11.067 -10.002 3.592 1.00 95.06 86 ASN A O 1
ATOM 713 N N . LYS A 1 87 ? -10.424 -10.391 1.477 1.00 96.25 87 LYS A N 1
ATOM 714 C CA . LYS A 1 87 ? -10.674 -11.831 1.564 1.00 96.25 87 LYS A CA 1
ATOM 715 C C . LYS A 1 87 ? -9.771 -12.531 2.578 1.00 96.25 87 LYS A C 1
ATOM 717 O O . LYS A 1 87 ? -10.212 -13.418 3.307 1.00 96.25 87 LYS A O 1
ATOM 722 N N . LEU A 1 88 ? -8.506 -12.129 2.641 1.00 95.88 88 LEU A N 1
ATOM 723 C CA . LEU A 1 88 ? -7.574 -12.632 3.641 1.00 95.88 88 LEU A CA 1
ATOM 724 C C . LEU A 1 88 ? -8.051 -12.293 5.062 1.00 95.88 88 LEU A C 1
ATOM 726 O O . LEU A 1 88 ? -8.033 -13.163 5.934 1.00 95.88 88 LEU A O 1
ATOM 730 N N . PHE A 1 89 ? -8.503 -11.057 5.282 1.00 94.62 89 PHE A N 1
ATOM 731 C CA . PHE A 1 89 ? -9.062 -10.619 6.558 1.00 94.62 89 PHE A CA 1
ATOM 732 C C . PHE A 1 89 ? -10.384 -11.320 6.882 1.00 94.62 89 PHE A C 1
ATOM 734 O O . PHE A 1 89 ? -10.550 -11.747 8.015 1.00 94.62 89 PHE A O 1
ATOM 741 N N . GLU A 1 90 ? -11.280 -11.527 5.917 1.00 94.44 90 GLU A N 1
ATOM 742 C CA . GLU A 1 90 ? -12.492 -12.335 6.093 1.00 94.44 90 GLU A CA 1
ATOM 743 C C . GLU A 1 90 ? -12.151 -13.713 6.669 1.00 94.44 90 GLU A C 1
ATOM 745 O O . GLU A 1 90 ? -12.653 -14.097 7.725 1.00 94.44 90 GLU A O 1
ATOM 750 N N . ASN A 1 91 ? -11.236 -14.422 6.004 1.00 93.69 91 ASN A N 1
ATOM 751 C CA . ASN A 1 91 ? -10.878 -15.793 6.350 1.00 93.69 91 ASN A CA 1
ATOM 752 C C . ASN A 1 91 ? -10.119 -15.897 7.684 1.00 93.69 91 ASN A C 1
ATOM 754 O O . ASN A 1 91 ? -10.306 -16.869 8.412 1.00 93.69 91 ASN A O 1
ATOM 758 N N . ARG A 1 92 ? -9.228 -14.941 7.989 1.00 93.38 92 ARG A N 1
ATOM 759 C CA . ARG A 1 92 ? -8.309 -15.028 9.142 1.00 93.38 92 ARG A CA 1
ATOM 760 C C . ARG A 1 92 ? -8.723 -14.198 10.353 1.00 93.38 92 ARG A C 1
ATOM 762 O O . ARG A 1 92 ? -8.245 -14.477 11.446 1.00 93.38 92 ARG A O 1
ATOM 769 N N . VAL A 1 93 ? -9.555 -13.177 10.164 1.00 92.00 93 VAL A N 1
ATOM 770 C CA . VAL A 1 93 ? -9.891 -12.191 11.200 1.00 92.00 93 VAL A CA 1
ATOM 771 C C . VAL A 1 93 ? -11.399 -12.076 11.367 1.00 92.00 93 VAL A C 1
ATOM 773 O O . VAL A 1 93 ? -11.894 -12.353 12.451 1.00 92.00 93 VAL A O 1
ATOM 776 N N . TYR A 1 94 ? -12.147 -11.713 10.322 1.00 92.94 94 TYR A N 1
ATOM 777 C CA . TYR A 1 94 ? -13.546 -11.321 10.491 1.00 92.94 94 TYR A CA 1
ATOM 778 C C . TYR A 1 94 ? -14.451 -12.492 10.874 1.00 92.94 94 TYR A C 1
ATOM 780 O O . TYR A 1 94 ? -15.161 -12.399 11.873 1.00 92.94 94 TYR A O 1
ATOM 788 N N . PHE A 1 95 ? -14.406 -13.606 10.133 1.00 93.31 95 PHE A N 1
ATOM 789 C CA . PHE A 1 95 ? -15.220 -14.775 10.477 1.00 93.31 95 PHE A CA 1
ATOM 790 C C . PHE A 1 95 ? -14.766 -15.457 11.777 1.00 93.31 95 PHE A C 1
ATOM 792 O O . PHE A 1 95 ? -15.639 -15.791 12.577 1.00 93.31 95 PHE A O 1
ATOM 799 N N . PRO A 1 96 ? -13.453 -15.636 12.047 1.00 95.00 96 PRO A N 1
ATOM 800 C CA . PRO A 1 96 ? -13.005 -16.212 13.316 1.00 95.00 96 PRO A CA 1
ATOM 801 C C . PRO A 1 96 ? -13.299 -15.354 14.554 1.00 95.00 96 PRO A C 1
ATOM 803 O O . PRO A 1 96 ? -13.453 -15.917 15.633 1.00 95.00 96 PRO A O 1
ATOM 806 N N . ASN A 1 97 ? -13.368 -14.022 14.423 1.00 92.06 97 ASN A N 1
ATOM 807 C CA . ASN A 1 97 ? -13.653 -13.118 15.542 1.00 92.06 97 ASN A CA 1
ATOM 808 C C . ASN A 1 97 ? -15.050 -13.365 16.143 1.00 92.06 97 ASN A C 1
ATOM 810 O O . ASN A 1 97 ? -15.199 -13.392 17.359 1.00 92.06 97 ASN A O 1
ATOM 814 N N . GLY A 1 98 ? -16.068 -13.579 15.301 1.00 91.94 98 GLY A N 1
ATOM 815 C CA . GLY A 1 98 ? -17.429 -13.909 15.742 1.00 91.94 98 GLY A CA 1
ATOM 816 C C . GLY A 1 98 ? -18.235 -12.758 16.367 1.00 91.94 98 GLY A C 1
ATOM 817 O O . GLY A 1 98 ? -19.426 -12.941 16.609 1.00 91.94 98 GLY A O 1
ATOM 818 N N . ASN A 1 99 ? -17.636 -11.581 16.581 1.00 91.56 99 ASN A N 1
ATOM 819 C CA . ASN A 1 99 ? -18.270 -10.391 17.160 1.00 91.56 99 ASN A CA 1
ATOM 820 C C . ASN A 1 99 ? -18.235 -9.169 16.215 1.00 91.56 99 ASN A C 1
ATOM 822 O O . ASN A 1 99 ? -18.350 -8.020 16.643 1.00 91.56 99 ASN A O 1
ATOM 826 N N . LEU A 1 100 ? -18.070 -9.394 14.908 1.00 92.19 100 LEU A N 1
ATOM 827 C CA . LEU A 1 100 ? -18.124 -8.339 13.892 1.00 92.19 100 LEU A CA 1
ATOM 828 C C . LEU A 1 100 ? -19.461 -8.358 13.154 1.00 92.19 100 LEU A C 1
ATOM 830 O O . LEU A 1 100 ? -19.972 -9.416 12.791 1.00 92.19 100 LEU A O 1
ATOM 834 N N . TYR A 1 101 ? -19.998 -7.167 12.893 1.00 90.50 101 TYR A N 1
ATOM 835 C CA . TYR A 1 101 ? -21.304 -6.981 12.265 1.00 90.50 101 TYR A CA 1
ATOM 836 C C . TYR A 1 101 ? -21.230 -5.953 11.138 1.00 90.50 101 TYR A C 1
ATOM 838 O O . TYR A 1 101 ? -20.520 -4.949 11.237 1.00 90.50 101 TYR A O 1
ATOM 846 N N . ASP A 1 102 ? -22.030 -6.163 10.094 1.00 91.12 102 ASP A N 1
ATOM 847 C CA . ASP A 1 102 ? -22.174 -5.193 9.015 1.00 91.12 102 ASP A CA 1
ATOM 848 C C . ASP A 1 102 ? -22.862 -3.911 9.509 1.00 91.12 102 ASP A C 1
ATOM 850 O O . ASP A 1 102 ? -23.982 -3.919 10.029 1.00 91.12 102 ASP A O 1
ATOM 854 N N . LEU A 1 103 ? -22.205 -2.769 9.299 1.00 90.38 103 LEU A N 1
ATOM 855 C CA . LEU A 1 103 ? -22.752 -1.455 9.633 1.00 90.38 103 LEU A CA 1
ATOM 856 C C . LEU A 1 103 ? -23.629 -0.923 8.495 1.00 90.38 103 LEU A C 1
ATOM 858 O O . LEU A 1 103 ? -23.178 -0.753 7.362 1.00 90.38 103 LEU A O 1
ATOM 862 N N . SER A 1 104 ? -24.867 -0.541 8.814 1.00 91.62 104 SER A N 1
ATOM 863 C CA . SER A 1 104 ? -25.806 0.058 7.856 1.00 91.62 104 SER A CA 1
ATOM 864 C C . SER A 1 104 ? -26.421 1.368 8.367 1.00 91.62 104 SER A C 1
ATOM 866 O O . SER A 1 104 ? -26.360 1.689 9.554 1.00 91.62 104 SER A O 1
ATOM 868 N N . ASN A 1 105 ? -27.005 2.153 7.454 1.00 93.25 105 ASN A N 1
ATOM 869 C CA . ASN A 1 105 ? -27.815 3.342 7.749 1.00 93.25 105 ASN A CA 1
ATOM 870 C C . ASN A 1 105 ? -27.139 4.368 8.685 1.00 93.25 105 ASN A C 1
ATOM 872 O O . ASN A 1 105 ? -26.046 4.856 8.394 1.00 93.25 105 ASN A O 1
ATOM 876 N N . LYS A 1 106 ? -27.818 4.737 9.780 1.00 91.88 106 LYS A N 1
ATOM 877 C CA . LYS A 1 106 ? -27.434 5.833 10.677 1.00 91.88 106 LYS A CA 1
ATOM 878 C C . LYS A 1 106 ? -26.136 5.566 11.448 1.00 91.88 106 LYS A C 1
ATOM 880 O O . LYS A 1 106 ? -25.287 6.456 11.418 1.00 91.88 106 LYS A O 1
ATOM 885 N N . PRO A 1 107 ? -25.914 4.384 12.060 1.00 89.75 107 PRO A N 1
ATOM 886 C CA . PRO A 1 107 ? -24.616 4.056 12.652 1.00 89.75 107 PRO A CA 1
ATOM 887 C C . PRO A 1 107 ? -23.458 4.156 11.654 1.00 89.75 107 PRO A C 1
ATOM 889 O O . PRO A 1 107 ? -22.451 4.790 11.957 1.00 89.75 107 PRO A O 1
ATOM 892 N N . ARG A 1 108 ? -23.622 3.616 10.435 1.00 92.88 108 ARG A N 1
ATOM 893 C CA . ARG A 1 108 ? -22.595 3.695 9.382 1.00 92.88 108 ARG A CA 1
ATOM 894 C C . ARG A 1 108 ? -22.277 5.142 9.008 1.00 92.88 108 ARG A C 1
ATOM 896 O O . ARG A 1 108 ? -21.112 5.514 8.928 1.00 92.88 108 ARG A O 1
ATOM 903 N N . GLU A 1 109 ? -23.312 5.955 8.787 1.00 93.50 109 GLU A N 1
ATOM 904 C CA . GLU A 1 109 ? -23.160 7.375 8.460 1.00 93.50 109 GLU A CA 1
ATOM 905 C C . GLU A 1 109 ? -22.419 8.121 9.580 1.00 93.50 109 GLU A C 1
ATOM 907 O O . GLU A 1 109 ? -21.462 8.841 9.305 1.00 93.50 109 GLU A O 1
ATOM 912 N N . PHE A 1 110 ? -22.813 7.909 10.837 1.00 91.12 110 PHE A N 1
ATOM 913 C CA . PHE A 1 110 ? -22.192 8.554 11.991 1.00 91.12 110 PHE A CA 1
ATOM 914 C C . PHE A 1 110 ? -20.714 8.173 12.136 1.00 91.12 110 PHE A C 1
ATOM 916 O O . PHE A 1 110 ? -19.862 9.057 12.153 1.00 91.12 110 PHE A O 1
ATOM 923 N N . ILE A 1 111 ? -20.403 6.871 12.155 1.00 89.94 111 ILE A N 1
ATOM 924 C CA . ILE A 1 111 ? -19.030 6.364 12.306 1.00 89.94 111 ILE A CA 1
ATOM 925 C C . ILE A 1 111 ? -18.145 6.839 11.150 1.00 89.94 111 ILE A C 1
ATOM 927 O O . ILE A 1 111 ? -17.005 7.232 11.378 1.00 89.94 111 ILE A O 1
ATOM 931 N N . SER A 1 112 ? -18.671 6.892 9.919 1.00 91.62 112 SER A N 1
ATOM 932 C CA . SER A 1 112 ? -17.893 7.345 8.758 1.00 91.62 112 SER A CA 1
ATOM 9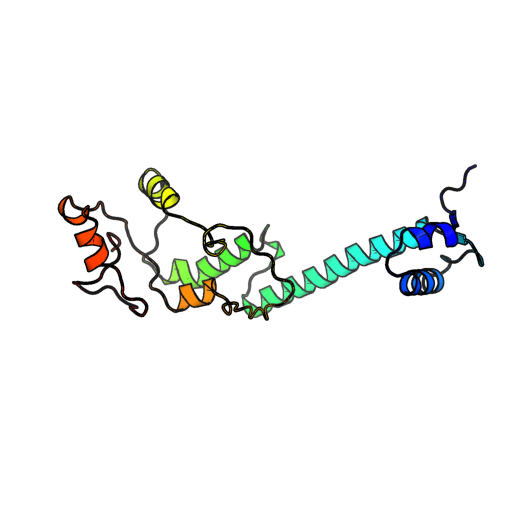33 C C . SER A 1 112 ? -17.383 8.784 8.886 1.00 91.62 112 SER A C 1
ATOM 935 O O . SER A 1 112 ? -16.312 9.096 8.374 1.00 91.62 112 SER A O 1
ATOM 937 N N . ARG A 1 113 ? -18.098 9.650 9.621 1.00 92.44 113 ARG A N 1
ATOM 938 C CA . ARG A 1 113 ? -17.673 11.035 9.891 1.00 92.44 113 ARG A CA 1
ATOM 939 C C . ARG A 1 113 ? -16.514 11.115 10.886 1.00 92.44 113 ARG A C 1
ATOM 941 O O . ARG A 1 113 ? -15.856 12.147 10.961 1.00 92.44 113 ARG A O 1
ATOM 948 N N . CYS A 1 114 ? -16.273 10.051 11.648 1.00 88.62 114 CYS A N 1
ATOM 949 C CA . CYS A 1 114 ? -15.176 9.955 12.606 1.00 88.62 114 CYS A CA 1
ATOM 950 C C . CYS A 1 114 ? -13.900 9.363 11.989 1.00 88.62 114 CYS A C 1
ATOM 952 O O . CYS A 1 114 ? -12.847 9.422 12.620 1.00 88.62 114 CYS A O 1
ATOM 954 N N . ILE A 1 115 ? -13.969 8.807 10.774 1.00 90.12 115 ILE A N 1
ATOM 955 C CA . ILE A 1 115 ? -12.810 8.226 10.093 1.00 90.12 115 ILE A CA 1
ATOM 956 C C . ILE A 1 115 ? -11.934 9.357 9.552 1.00 90.12 115 ILE A C 1
ATOM 958 O O . ILE A 1 115 ? -12.343 10.117 8.675 1.00 90.12 115 ILE A O 1
ATOM 962 N N . GLN A 1 116 ? -10.710 9.447 10.066 1.00 91.00 116 GLN A N 1
ATOM 963 C CA . GLN A 1 116 ? -9.693 10.392 9.611 1.00 91.00 116 GLN A CA 1
ATOM 964 C C . GLN A 1 116 ? -8.478 9.633 9.073 1.00 91.00 116 GLN A C 1
ATOM 966 O O . GLN A 1 116 ? -8.166 8.534 9.527 1.00 91.00 116 GLN A O 1
ATOM 971 N N . GLY A 1 117 ? -7.817 10.213 8.071 1.00 92.50 117 GLY A N 1
ATOM 972 C CA . GLY A 1 117 ? -6.621 9.638 7.460 1.00 92.50 117 GLY A CA 1
ATOM 973 C C . GLY A 1 117 ? -5.332 9.969 8.215 1.00 92.50 117 GLY A C 1
ATOM 974 O O . GLY A 1 117 ? -5.343 10.502 9.323 1.00 92.50 117 GLY A O 1
ATOM 975 N N . GLY A 1 118 ? -4.199 9.686 7.570 1.00 91.00 118 GLY A N 1
ATOM 976 C CA . GLY A 1 118 ? -2.881 10.031 8.099 1.00 91.00 118 GLY A CA 1
ATOM 977 C C . GLY A 1 118 ? -2.700 11.540 8.281 1.00 91.00 118 GLY A C 1
ATOM 978 O O . GLY A 1 118 ? -3.137 12.345 7.455 1.00 91.00 118 GLY A O 1
ATOM 979 N N . ARG A 1 119 ? -2.022 11.929 9.362 1.00 91.44 119 ARG A N 1
ATOM 980 C CA . ARG A 1 119 ? -1.714 13.330 9.659 1.00 91.44 119 ARG A CA 1
ATOM 981 C C . ARG A 1 119 ? -0.517 13.788 8.829 1.00 91.44 119 ARG A C 1
ATOM 983 O O . ARG A 1 119 ? 0.574 13.251 8.972 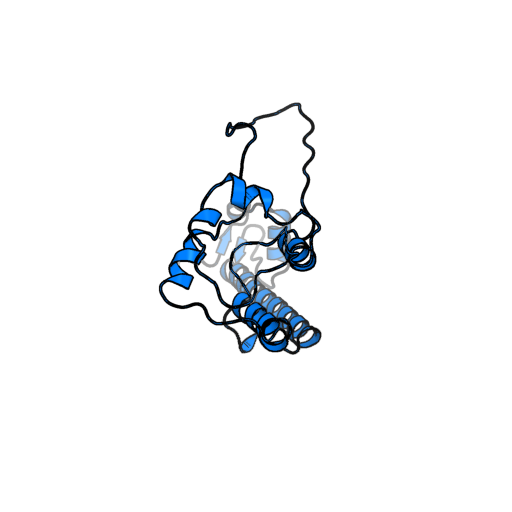1.00 91.44 119 ARG A O 1
ATOM 990 N N . CYS A 1 120 ? -0.711 14.821 8.015 1.00 91.56 120 CYS A N 1
ATOM 991 C CA . CYS A 1 120 ? 0.364 15.513 7.309 1.00 91.56 120 CYS A CA 1
ATOM 992 C C . CYS A 1 120 ? 0.427 16.954 7.819 1.00 91.56 120 CYS A C 1
ATOM 994 O O . CYS A 1 120 ? -0.535 17.706 7.668 1.00 91.56 120 CYS A O 1
ATOM 996 N N . MET A 1 121 ? 1.524 17.324 8.479 1.00 91.38 121 MET A N 1
ATOM 997 C CA . MET A 1 121 ? 1.684 18.645 9.082 1.00 91.38 121 MET A CA 1
ATOM 998 C C . MET A 1 121 ? 3.119 19.143 8.953 1.00 91.38 121 MET A C 1
ATOM 1000 O O . MET A 1 121 ? 4.065 18.361 8.951 1.00 91.38 121 MET A O 1
ATOM 1004 N N . LEU A 1 122 ? 3.264 20.463 8.903 1.00 89.31 122 LEU A N 1
ATOM 1005 C CA . LEU A 1 122 ? 4.539 21.141 9.106 1.00 89.31 122 LEU A CA 1
ATOM 1006 C C . LEU A 1 122 ? 4.584 21.649 10.545 1.00 89.31 122 LEU A C 1
ATOM 1008 O O . LEU A 1 122 ? 3.538 21.969 11.118 1.00 89.31 122 LEU A O 1
ATOM 1012 N N . SER A 1 123 ? 5.777 21.764 11.132 1.00 84.19 123 SER A N 1
ATOM 1013 C CA . SER A 1 123 ? 5.898 22.475 12.406 1.00 84.19 123 SER A CA 1
ATOM 1014 C C . SER A 1 123 ? 5.379 23.907 12.237 1.00 84.19 123 SER A C 1
ATOM 1016 O O . SER A 1 123 ? 5.619 24.556 11.215 1.00 84.19 123 SER A O 1
ATOM 1018 N N . ASP A 1 124 ? 4.569 24.351 13.197 1.00 88.38 124 ASP A N 1
ATOM 1019 C CA . ASP A 1 124 ? 3.893 25.656 13.204 1.00 88.38 124 ASP A CA 1
ATOM 1020 C C . ASP A 1 124 ? 3.003 25.948 11.979 1.00 88.38 124 ASP A C 1
ATOM 1022 O O . ASP A 1 124 ? 2.613 27.091 11.755 1.00 88.38 124 ASP A O 1
ATOM 1026 N N . ASN A 1 125 ? 2.667 24.934 11.167 1.00 92.56 125 ASN A N 1
ATOM 1027 C CA . ASN A 1 125 ? 1.942 25.084 9.896 1.00 92.56 125 ASN A CA 1
ATOM 1028 C C . ASN A 1 125 ? 2.584 26.093 8.919 1.00 92.56 125 ASN A C 1
ATOM 1030 O O . ASN A 1 125 ? 1.902 26.665 8.068 1.00 92.56 125 ASN A O 1
ATOM 1034 N N . MET A 1 126 ? 3.899 26.304 9.011 1.00 91.19 126 MET A N 1
ATOM 1035 C CA . MET A 1 126 ? 4.643 27.204 8.127 1.00 91.19 126 MET A CA 1
ATOM 1036 C C . MET A 1 126 ? 5.578 26.433 7.199 1.00 91.19 126 MET A C 1
ATOM 1038 O O . MET A 1 126 ? 6.028 25.334 7.506 1.00 91.19 126 MET A O 1
ATOM 1042 N N . LYS A 1 127 ? 5.905 27.019 6.042 1.00 89.62 127 LYS A N 1
ATOM 1043 C CA . LYS A 1 127 ? 6.872 26.433 5.107 1.00 89.62 127 LYS A CA 1
ATOM 1044 C C . LYS A 1 127 ? 8.287 26.529 5.676 1.00 89.62 127 LYS A C 1
ATOM 1046 O O . LYS A 1 127 ? 8.796 27.626 5.886 1.00 89.62 127 LYS A O 1
ATOM 1051 N N . HIS A 1 128 ? 8.953 25.387 5.813 1.00 84.06 128 HIS A N 1
ATOM 1052 C CA . HIS A 1 128 ? 10.346 25.320 6.255 1.00 84.06 128 HIS A CA 1
ATOM 1053 C C . HIS A 1 128 ? 11.294 25.295 5.057 1.00 84.06 128 HIS A C 1
ATOM 1055 O O . HIS A 1 128 ? 11.059 24.598 4.071 1.00 84.06 128 HIS A O 1
ATOM 1061 N N . LYS A 1 129 ? 12.380 26.065 5.139 1.00 86.00 129 LYS A N 1
ATOM 1062 C CA . LYS A 1 129 ? 13.528 25.986 4.229 1.00 86.00 129 LYS A CA 1
ATOM 1063 C C . LYS A 1 129 ? 14.785 25.954 5.079 1.00 86.00 129 LYS A C 1
ATOM 1065 O O . LYS A 1 129 ? 14.944 26.787 5.969 1.00 86.00 129 LYS A O 1
ATOM 1070 N N . SER A 1 130 ? 15.681 25.015 4.811 1.00 79.38 130 SER A N 1
ATOM 1071 C CA . SER A 1 130 ? 16.981 25.006 5.463 1.00 79.38 130 SER A CA 1
ATOM 1072 C C . SER A 1 130 ? 18.067 24.581 4.495 1.00 79.38 130 SER A C 1
ATOM 1074 O O . SER A 1 130 ? 17.974 23.520 3.895 1.00 79.38 130 SER A O 1
ATOM 1076 N N . GLU A 1 131 ? 19.093 25.417 4.366 1.00 77.81 131 GLU A N 1
ATOM 1077 C CA . GLU A 1 131 ? 20.295 25.117 3.578 1.00 77.81 131 GLU A CA 1
ATOM 1078 C C . GLU A 1 131 ? 21.445 24.595 4.455 1.00 77.81 131 GLU A C 1
ATOM 1080 O O . GLU A 1 131 ? 22.434 24.090 3.939 1.00 77.81 131 GLU A O 1
ATOM 1085 N N . LYS A 1 132 ? 21.339 24.736 5.788 1.00 78.94 132 LYS A N 1
ATOM 1086 C CA . LYS A 1 132 ? 22.449 24.501 6.733 1.00 78.94 132 LYS A CA 1
ATOM 1087 C C . LYS A 1 132 ? 22.114 23.597 7.923 1.00 78.94 132 LYS A C 1
ATOM 1089 O O . LYS A 1 132 ? 23.018 23.273 8.687 1.00 78.94 132 LYS A O 1
ATOM 1094 N N . LYS A 1 133 ? 20.847 23.220 8.141 1.00 80.31 133 LYS A N 1
ATOM 1095 C CA . LYS A 1 133 ? 20.486 22.312 9.243 1.00 80.31 133 LYS A CA 1
ATOM 1096 C C . LYS A 1 133 ? 20.609 20.864 8.791 1.00 80.31 133 LYS A C 1
ATOM 1098 O O . LYS A 1 133 ? 20.132 20.505 7.719 1.00 80.31 133 LYS A O 1
ATOM 1103 N N . LEU A 1 134 ? 21.190 20.039 9.656 1.00 84.12 134 LEU A N 1
ATOM 1104 C CA . LEU A 1 134 ? 21.094 18.591 9.539 1.00 84.12 134 LEU A CA 1
ATOM 1105 C C . LEU A 1 134 ? 19.650 18.185 9.852 1.00 84.12 134 LEU A C 1
ATOM 1107 O O . LEU A 1 134 ? 19.120 18.541 10.905 1.00 84.12 134 LEU A O 1
ATOM 1111 N N . ILE A 1 135 ? 19.014 17.489 8.914 1.00 85.75 135 ILE A N 1
ATOM 1112 C CA . ILE A 1 135 ? 17.666 16.943 9.069 1.00 85.75 135 ILE A CA 1
ATOM 1113 C C . ILE A 1 135 ? 17.818 15.463 9.407 1.00 85.75 135 ILE A C 1
ATOM 1115 O O . ILE A 1 135 ? 18.483 14.732 8.676 1.00 85.75 135 ILE A O 1
ATOM 1119 N N . ALA A 1 136 ? 17.209 15.042 10.513 1.00 89.00 136 ALA A N 1
ATOM 1120 C CA . ALA A 1 136 ? 16.993 13.635 10.814 1.00 89.00 136 ALA A CA 1
ATOM 1121 C C . ALA A 1 136 ? 15.550 13.293 10.441 1.00 89.00 136 ALA A C 1
ATOM 1123 O O . ALA A 1 136 ? 14.624 13.943 10.927 1.00 89.00 136 ALA A O 1
ATOM 1124 N N . ASP A 1 137 ? 15.384 12.313 9.558 1.00 88.69 137 ASP A N 1
ATOM 1125 C CA . ASP A 1 137 ? 14.079 11.808 9.145 1.00 88.69 137 ASP A CA 1
ATOM 1126 C C . ASP A 1 137 ? 13.790 10.505 9.894 1.00 88.69 137 ASP A C 1
ATOM 1128 O O . ASP A 1 137 ? 14.606 9.580 9.879 1.00 88.69 137 ASP A O 1
ATOM 1132 N N . PHE A 1 138 ? 12.661 10.465 10.598 1.00 92.31 138 PHE A N 1
ATOM 1133 C CA . PHE A 1 138 ? 12.226 9.307 11.369 1.00 92.31 138 PHE A CA 1
ATOM 1134 C C . PHE A 1 138 ? 10.938 8.777 10.760 1.00 92.31 138 PHE A C 1
ATOM 1136 O O . PHE A 1 138 ? 9.912 9.454 10.793 1.00 92.31 138 PHE A O 1
ATOM 1143 N N . ASP A 1 139 ? 10.993 7.543 10.269 1.00 93.75 139 ASP A N 1
ATOM 1144 C CA . ASP A 1 139 ? 9.830 6.840 9.742 1.00 93.75 139 ASP A CA 1
ATOM 1145 C C . ASP A 1 139 ? 9.479 5.634 10.617 1.00 93.75 139 ASP A C 1
ATOM 1147 O O . ASP A 1 139 ? 10.348 4.919 11.129 1.00 93.75 139 ASP A O 1
ATOM 1151 N N . ALA A 1 140 ? 8.182 5.418 10.814 1.00 91.19 140 ALA A N 1
ATOM 1152 C CA . ALA A 1 140 ? 7.687 4.331 11.641 1.00 91.19 140 ALA A CA 1
ATOM 1153 C C . ALA A 1 140 ? 7.592 3.035 10.825 1.00 91.19 140 ALA A C 1
ATOM 1155 O O . ALA A 1 140 ? 6.934 2.974 9.789 1.00 91.19 140 ALA A O 1
ATOM 1156 N N . VAL A 1 141 ? 8.173 1.949 11.342 1.00 93.62 141 VAL A N 1
ATOM 1157 C CA . VAL A 1 141 ? 8.146 0.645 10.666 1.00 93.62 141 VAL A CA 1
ATOM 1158 C C . VAL A 1 141 ? 6.721 0.090 10.627 1.00 93.62 141 VAL A C 1
ATOM 1160 O O . VAL A 1 141 ? 6.180 -0.337 11.649 1.00 93.62 141 VAL A O 1
ATOM 1163 N N . SER A 1 142 ? 6.126 0.054 9.430 1.00 94.81 142 SER A N 1
ATOM 1164 C CA . SER A 1 142 ? 4.787 -0.503 9.186 1.00 94.81 142 SER A CA 1
ATOM 1165 C C . SER A 1 142 ? 3.748 0.024 10.182 1.00 94.81 142 SER A C 1
ATOM 1167 O O . SER A 1 142 ? 3.162 -0.747 10.942 1.00 94.81 142 SER A O 1
ATOM 1169 N N . LEU A 1 143 ? 3.543 1.345 10.205 1.00 92.94 143 LEU A N 1
ATOM 1170 C CA . LEU A 1 143 ? 2.736 2.024 11.224 1.00 92.94 143 LEU A CA 1
ATOM 1171 C C . LEU A 1 143 ? 1.339 1.408 11.420 1.00 92.94 143 LEU A C 1
ATOM 1173 O O . LEU A 1 143 ? 1.000 1.051 12.544 1.00 92.94 143 LEU A O 1
ATOM 1177 N N . TYR A 1 144 ? 0.549 1.233 10.352 1.00 92.69 144 TYR A N 1
ATOM 1178 C CA . TYR A 1 144 ? -0.803 0.664 10.468 1.00 92.69 144 TYR A CA 1
ATOM 1179 C C . TYR A 1 144 ? -0.805 -0.802 10.930 1.00 92.69 144 TYR A C 1
ATOM 1181 O O . TYR A 1 144 ? -1.500 -1.088 11.901 1.00 92.69 144 TYR A O 1
ATOM 1189 N N . PRO A 1 145 ? -0.030 -1.733 10.331 1.00 92.75 145 PRO A N 1
ATOM 1190 C CA . PRO A 1 145 ? 0.079 -3.092 10.867 1.00 92.75 145 PRO A CA 1
ATOM 1191 C C . PRO A 1 145 ? 0.532 -3.137 12.331 1.00 92.75 145 PRO A C 1
ATOM 1193 O O . PRO A 1 145 ? -0.035 -3.880 13.127 1.00 92.75 145 PRO A O 1
ATOM 1196 N N . SER A 1 146 ? 1.513 -2.309 12.704 1.00 91.38 146 SER A N 1
ATOM 1197 C CA . SER A 1 146 ? 1.984 -2.195 14.087 1.00 91.38 146 SER A CA 1
ATOM 1198 C C . SER A 1 146 ? 0.889 -1.688 15.025 1.00 91.38 146 SER A C 1
ATOM 1200 O O . SER A 1 146 ? 0.784 -2.176 16.147 1.00 91.38 146 SER A O 1
ATOM 1202 N N . ALA A 1 147 ? 0.069 -0.732 14.580 1.00 88.12 147 ALA A N 1
ATOM 1203 C CA . ALA A 1 147 ? -1.070 -0.229 15.337 1.00 88.12 147 ALA A CA 1
ATOM 1204 C C . ALA A 1 147 ? -2.152 -1.305 15.499 1.00 88.12 147 ALA A C 1
ATOM 1206 O O . ALA A 1 147 ? -2.560 -1.561 16.622 1.00 88.12 147 ALA A O 1
ATOM 1207 N N . ILE A 1 148 ? -2.539 -2.001 14.424 1.00 88.12 148 ILE A N 1
ATOM 1208 C CA . ILE A 1 148 ? -3.518 -3.105 14.469 1.00 88.12 148 ILE A CA 1
ATOM 1209 C C . ILE A 1 148 ? -3.057 -4.219 15.424 1.00 88.12 148 ILE A C 1
ATOM 1211 O O . ILE A 1 148 ? -3.870 -4.807 16.124 1.00 88.12 148 ILE A O 1
ATOM 1215 N N . ALA A 1 149 ? -1.752 -4.506 15.473 1.00 86.69 149 ALA A N 1
ATOM 1216 C CA . ALA A 1 149 ? -1.198 -5.554 16.330 1.00 86.69 149 ALA A CA 1
ATOM 1217 C C . ALA A 1 149 ? -1.084 -5.166 17.817 1.00 86.69 149 ALA A C 1
ATOM 1219 O O . ALA A 1 149 ? -0.959 -6.049 18.666 1.00 86.69 149 ALA A O 1
ATOM 1220 N N . ARG A 1 150 ? -1.044 -3.867 18.139 1.00 84.00 150 ARG A N 1
ATOM 1221 C CA . ARG A 1 150 ? -0.813 -3.367 19.508 1.00 84.00 150 ARG A CA 1
ATOM 1222 C C . ARG A 1 150 ? -2.063 -2.788 20.146 1.00 84.00 150 ARG A C 1
ATOM 1224 O O . ARG A 1 150 ? -2.281 -3.010 21.331 1.00 84.00 150 ARG A O 1
ATOM 1231 N N . LEU A 1 151 ? -2.823 -2.022 19.371 1.00 81.44 151 LEU A N 1
ATOM 1232 C CA . LEU A 1 151 ? -3.991 -1.295 19.832 1.00 81.44 151 LEU A CA 1
ATOM 1233 C C . LEU A 1 151 ? -5.219 -2.191 19.773 1.00 81.44 151 LEU A C 1
ATOM 1235 O O . LEU A 1 151 ? -5.408 -2.973 18.840 1.00 81.44 151 LEU A O 1
ATOM 1239 N N . TYR A 1 152 ? -6.097 -2.008 20.747 1.00 79.25 152 TYR A N 1
ATOM 1240 C CA . TYR A 1 152 ? -7.416 -2.608 20.709 1.00 79.25 152 TYR A CA 1
ATOM 1241 C C . TYR A 1 152 ? -8.247 -2.032 19.556 1.00 79.25 152 TYR A C 1
ATOM 1243 O O . TYR A 1 152 ? -8.429 -0.817 19.441 1.00 79.25 152 TYR A O 1
ATOM 1251 N N . THR A 1 153 ? -8.767 -2.918 18.706 1.00 81.69 153 THR A N 1
ATOM 1252 C CA . THR A 1 153 ? -9.678 -2.561 17.613 1.00 81.69 153 THR A CA 1
ATOM 1253 C C . THR A 1 153 ? -11.114 -2.800 18.066 1.00 81.69 153 THR A C 1
ATOM 1255 O O . THR A 1 153 ? -11.417 -3.849 18.622 1.00 81.69 153 THR A O 1
ATOM 1258 N N . LEU A 1 154 ? -11.994 -1.824 17.838 1.00 82.62 154 LEU A N 1
ATOM 1259 C CA . LEU A 1 154 ? -13.400 -1.909 18.236 1.00 82.62 154 LEU A CA 1
ATOM 1260 C C . LEU A 1 154 ? -14.127 -3.054 17.511 1.00 82.62 154 LEU A C 1
ATOM 1262 O O . LEU A 1 154 ? -14.050 -3.165 16.288 1.00 82.62 154 LEU A O 1
ATOM 1266 N N . GLU A 1 155 ? -14.892 -3.833 18.271 1.00 86.50 155 GLU A N 1
ATOM 1267 C CA . GLU A 1 155 ? -15.771 -4.916 17.816 1.00 86.50 155 GLU A CA 1
ATOM 1268 C C . GLU A 1 155 ? -17.118 -4.852 18.552 1.00 86.50 155 GLU A C 1
ATOM 1270 O O . GLU A 1 155 ? -17.230 -4.170 19.568 1.00 86.50 155 GLU A O 1
ATOM 1275 N N . GLY A 1 156 ? -18.141 -5.547 18.057 1.00 88.56 156 GLY A N 1
ATOM 1276 C CA . GLY A 1 156 ? -19.462 -5.585 18.683 1.00 88.56 156 GLY A CA 1
ATOM 1277 C C . GLY A 1 156 ? -20.463 -4.570 18.128 1.00 88.56 156 GLY A C 1
ATOM 1278 O O . GLY A 1 156 ? -20.263 -3.935 17.085 1.00 88.56 156 GLY A O 1
ATOM 1279 N N . ILE A 1 157 ? -21.593 -4.432 18.824 1.00 88.25 157 ILE A N 1
ATOM 1280 C CA . ILE A 1 157 ? -22.720 -3.603 18.375 1.00 88.25 157 ILE A CA 1
ATOM 1281 C C . ILE A 1 157 ? -22.604 -2.196 18.988 1.00 88.25 157 ILE A C 1
ATOM 1283 O O . ILE A 1 157 ? -22.553 -2.071 20.216 1.00 88.25 157 ILE A O 1
ATOM 1287 N N . PRO A 1 158 ? -22.627 -1.114 18.180 1.00 86.38 158 PRO A N 1
ATOM 1288 C CA . PRO A 1 158 ? -22.557 0.246 18.703 1.00 86.38 158 PRO A CA 1
ATOM 1289 C C . PRO A 1 158 ? -23.786 0.587 19.553 1.00 86.38 158 PRO A C 1
ATOM 1291 O O . PRO A 1 158 ? -24.930 0.397 19.133 1.00 86.38 158 PRO A O 1
ATOM 1294 N N . LYS A 1 159 ? -23.557 1.185 20.723 1.00 85.06 159 LYS A N 1
ATOM 1295 C CA . LYS A 1 159 ? -24.592 1.708 21.621 1.00 85.06 159 LYS A CA 1
ATOM 1296 C C . LYS A 1 159 ? -24.574 3.229 21.656 1.00 85.06 159 LYS A C 1
ATOM 1298 O O . LYS A 1 159 ? -23.525 3.871 21.627 1.00 85.06 159 LYS A O 1
ATOM 1303 N N . VAL A 1 160 ? -25.765 3.811 21.768 1.00 85.00 160 VAL A N 1
ATOM 1304 C CA . VAL A 1 160 ? -25.929 5.258 21.927 1.00 85.00 160 VAL A CA 1
ATOM 1305 C C . VAL A 1 160 ? -25.383 5.682 23.289 1.00 85.00 160 VAL A C 1
ATOM 1307 O O . VAL A 1 160 ? -25.719 5.095 24.319 1.00 85.00 160 VAL A O 1
ATOM 1310 N N . MET A 1 161 ? -24.548 6.717 23.286 1.00 84.25 161 MET A N 1
ATOM 1311 C CA . MET A 1 161 ? -23.991 7.293 24.505 1.00 84.25 161 MET A CA 1
ATOM 1312 C C . MET A 1 161 ? -25.083 7.908 25.383 1.00 84.25 161 MET A C 1
ATOM 1314 O O . MET A 1 161 ? -26.008 8.560 24.893 1.00 84.25 161 MET A O 1
ATOM 1318 N N . LYS A 1 162 ? -24.951 7.737 26.700 1.00 87.50 162 LYS A N 1
ATOM 1319 C CA . LYS A 1 162 ? -25.835 8.381 27.678 1.00 87.50 162 LYS A CA 1
ATOM 1320 C C . LYS A 1 162 ? -25.466 9.856 27.852 1.00 87.50 162 LYS A C 1
ATOM 1322 O O . LYS A 1 162 ? -24.357 10.266 27.517 1.00 87.50 162 LYS A O 1
ATOM 1327 N N . LYS A 1 163 ? -26.382 10.661 28.398 1.00 88.88 163 LYS A N 1
ATOM 1328 C CA . LYS A 1 163 ? -26.222 12.124 28.501 1.00 88.88 163 LYS A CA 1
ATOM 1329 C C . LYS A 1 163 ? -24.990 12.527 29.319 1.00 88.88 163 LYS A C 1
ATOM 1331 O O . LYS A 1 163 ? -24.299 13.471 28.955 1.00 88.88 163 LYS A O 1
ATOM 1336 N N . GLU A 1 164 ? -24.697 11.791 30.382 1.00 85.81 164 GLU A N 1
ATOM 1337 C CA . GLU A 1 164 ? -23.523 11.967 31.238 1.00 85.81 164 GLU A CA 1
ATOM 1338 C C . GLU A 1 164 ? -22.195 11.698 30.516 1.00 85.81 164 GLU A C 1
ATOM 1340 O O . GLU A 1 164 ? -21.173 12.261 30.895 1.00 85.81 164 GLU A O 1
ATOM 1345 N N . MET A 1 165 ? -22.213 10.897 29.444 1.00 84.75 165 MET A N 1
ATOM 1346 C CA . MET A 1 165 ? -21.020 10.539 28.673 1.00 84.75 165 MET A CA 1
ATOM 1347 C C . MET A 1 165 ? -20.636 11.605 27.639 1.00 84.75 165 MET A C 1
ATOM 1349 O O . MET A 1 165 ? -19.591 11.498 27.007 1.00 84.75 165 MET A O 1
ATOM 1353 N N . LEU A 1 166 ? -21.485 12.615 27.424 1.00 84.81 166 LEU A N 1
ATOM 1354 C CA . LEU A 1 166 ? -21.299 13.616 26.369 1.00 84.81 166 LEU A CA 1
ATOM 1355 C C . LEU A 1 166 ? -20.326 14.742 26.758 1.00 84.81 166 LEU A C 1
ATOM 1357 O O . LEU A 1 166 ? -20.077 15.631 25.945 1.00 84.81 166 LEU A O 1
ATOM 1361 N N . SER A 1 167 ? -19.792 14.742 27.984 1.00 88.94 167 SER A N 1
ATOM 1362 C CA . SER A 1 167 ? -18.807 15.738 28.406 1.00 88.94 167 SER A CA 1
ATOM 1363 C C . SER A 1 167 ? -17.388 15.333 27.991 1.00 88.94 167 SER A C 1
ATOM 1365 O O . SER A 1 167 ? -17.006 14.164 28.056 1.00 88.94 167 SER A O 1
ATOM 1367 N N . ALA A 1 168 ? -16.579 16.320 27.593 1.00 86.94 168 ALA A N 1
ATOM 1368 C CA . ALA A 1 168 ? -15.176 16.094 27.243 1.00 86.94 168 ALA A CA 1
ATOM 1369 C C . ALA A 1 168 ? -14.380 15.509 28.421 1.00 86.94 168 ALA A C 1
ATOM 1371 O O . ALA A 1 168 ? -13.548 14.632 28.225 1.00 86.94 168 ALA A O 1
ATOM 1372 N N . GLU A 1 169 ? -14.676 15.950 29.646 1.00 89.94 169 GLU A N 1
ATOM 1373 C CA . GLU A 1 169 ? -14.055 15.428 30.865 1.00 89.94 169 GLU A CA 1
ATOM 1374 C C . GLU A 1 169 ? -14.344 13.935 31.062 1.00 89.94 169 GLU A C 1
ATOM 1376 O O . GLU A 1 169 ? -13.423 13.162 31.328 1.00 89.94 169 GLU A O 1
ATOM 1381 N N . TYR A 1 170 ? -15.601 13.511 30.873 1.00 87.69 170 TYR A N 1
ATOM 1382 C CA . TYR A 1 170 ? -15.966 12.101 30.967 1.00 87.69 170 TYR A CA 1
ATOM 1383 C C . TYR A 1 170 ? -15.214 11.280 29.921 1.00 87.69 170 TYR A C 1
ATOM 1385 O O . TYR A 1 170 ? -14.600 10.275 30.265 1.00 87.69 170 TYR A O 1
ATOM 1393 N N . LEU A 1 171 ? -15.214 11.725 28.663 1.00 84.12 171 LEU A N 1
ATOM 1394 C CA . LEU A 1 171 ? -14.520 11.029 27.582 1.00 84.12 171 LEU A CA 1
ATOM 1395 C C . LEU A 1 171 ? -13.026 10.885 27.872 1.00 84.12 171 LEU A C 1
ATOM 1397 O O . LEU A 1 171 ? -12.526 9.767 27.890 1.00 84.12 171 LEU A O 1
ATOM 1401 N N . MET A 1 172 ? -12.336 11.987 28.177 1.00 85.00 172 MET A N 1
ATOM 1402 C CA . MET A 1 172 ? -10.890 11.985 28.426 1.00 85.00 172 MET A CA 1
ATOM 1403 C C . MET A 1 172 ? -10.493 11.090 29.603 1.00 85.00 172 MET A C 1
ATOM 1405 O O . MET A 1 172 ? -9.457 10.433 29.545 1.00 85.00 172 MET A O 1
ATOM 1409 N N . ARG A 1 173 ? -11.316 11.029 30.656 1.00 86.75 173 ARG A N 1
ATOM 1410 C CA . ARG A 1 173 ? -11.050 10.182 31.825 1.00 86.75 173 ARG A CA 1
ATOM 1411 C C . ARG A 1 173 ? -11.112 8.686 31.504 1.00 86.75 173 ARG A C 1
ATOM 1413 O O . ARG A 1 173 ? -10.357 7.925 32.101 1.00 86.75 173 ARG A O 1
ATOM 1420 N N . HIS A 1 174 ? -11.982 8.289 30.576 1.00 84.62 174 HIS A N 1
ATOM 1421 C CA . HIS A 1 174 ? -12.245 6.883 30.252 1.00 84.62 174 HIS A CA 1
ATOM 1422 C C . HIS A 1 174 ? -11.583 6.414 28.942 1.00 84.62 174 HIS A C 1
ATOM 1424 O O . HIS A 1 174 ? -11.762 5.258 28.565 1.00 84.62 174 HIS A O 1
ATOM 1430 N N . LEU A 1 175 ? -10.812 7.263 28.248 1.00 81.12 175 LEU A N 1
ATOM 1431 C CA . LEU A 1 175 ? -10.009 6.850 27.087 1.00 81.12 175 LEU A CA 1
ATOM 1432 C C . LEU A 1 175 ? -9.005 5.760 27.472 1.00 81.12 175 LEU A C 1
ATOM 1434 O O . LEU A 1 175 ? -8.433 5.823 28.557 1.00 81.12 175 LEU A O 1
ATOM 1438 N N . PHE A 1 176 ? -8.779 4.809 26.561 1.00 77.00 176 PHE A N 1
ATOM 1439 C CA . PHE A 1 176 ? -7.727 3.799 26.690 1.00 77.00 176 PHE A CA 1
ATOM 1440 C C . PHE A 1 176 ? -6.353 4.436 26.869 1.00 77.00 176 PHE A C 1
ATOM 1442 O O . PHE A 1 176 ? -6.050 5.449 26.235 1.00 77.00 176 PHE A O 1
ATOM 1449 N N . ASP A 1 177 ? -5.532 3.804 27.702 1.00 78.25 177 ASP A N 1
ATOM 1450 C CA . ASP A 1 177 ? -4.110 4.122 27.779 1.00 78.25 177 ASP A CA 1
ATOM 1451 C C . ASP A 1 177 ? -3.374 3.546 26.550 1.00 78.25 177 ASP A C 1
ATOM 1453 O O . ASP A 1 177 ? -3.854 2.606 25.908 1.00 78.25 177 ASP A O 1
ATOM 1457 N N . ASP A 1 178 ? -2.218 4.118 26.201 1.00 72.31 178 ASP A N 1
ATOM 1458 C CA . ASP A 1 178 ? -1.519 3.830 24.934 1.00 72.31 178 ASP A CA 1
ATOM 1459 C C . ASP A 1 178 ? -1.150 2.342 24.742 1.00 72.31 178 ASP A C 1
ATOM 1461 O O . ASP A 1 178 ? -1.034 1.867 23.610 1.00 72.31 178 ASP A O 1
ATOM 1465 N N . ASP A 1 179 ? -0.961 1.594 25.830 1.00 76.56 179 ASP A N 1
ATOM 1466 C CA . ASP A 1 179 ? -0.596 0.174 25.852 1.00 76.56 179 ASP A CA 1
ATOM 1467 C C . ASP A 1 179 ? -1.737 -0.755 26.310 1.00 76.56 179 ASP A C 1
ATOM 1469 O O . ASP A 1 179 ? -1.541 -1.971 26.440 1.00 76.56 179 ASP A O 1
ATOM 1473 N N . GLN A 1 180 ? -2.942 -0.213 26.516 1.00 73.31 180 GLN A N 1
ATOM 1474 C CA . GLN A 1 180 ? -4.091 -0.970 26.994 1.00 73.31 180 GLN A CA 1
ATOM 1475 C C . GLN A 1 180 ? -4.674 -1.873 25.895 1.00 73.31 180 GLN A C 1
ATOM 1477 O O . GLN A 1 180 ? -5.104 -1.419 24.833 1.00 73.31 180 GLN A O 1
ATOM 1482 N N . LYS A 1 181 ? -4.726 -3.180 26.182 1.00 73.38 181 LYS A N 1
ATOM 1483 C CA . LYS A 1 181 ? -5.190 -4.212 25.237 1.00 73.38 181 LYS A CA 1
ATOM 1484 C C . LYS A 1 181 ? -6.642 -4.637 25.422 1.00 73.38 181 LYS A C 1
ATOM 1486 O O . LYS A 1 181 ? -7.243 -5.116 24.469 1.00 73.38 181 LYS A O 1
ATOM 1491 N N . GLU A 1 182 ? -7.192 -4.479 26.622 1.00 74.38 182 GLU A N 1
ATOM 1492 C CA . GLU A 1 182 ? -8.551 -4.908 26.962 1.00 74.38 182 GLU A CA 1
ATOM 1493 C C . GLU A 1 182 ? -9.310 -3.783 27.668 1.00 74.38 182 GLU A C 1
ATOM 1495 O O . GLU A 1 182 ? -8.706 -3.029 28.438 1.00 74.38 182 GLU A O 1
ATOM 1500 N N . PRO A 1 183 ? -10.627 -3.648 27.445 1.00 72.00 183 PRO A N 1
ATOM 1501 C CA . PRO A 1 183 ? -11.436 -2.692 28.181 1.00 72.00 183 PRO A CA 1
ATOM 1502 C C . PRO A 1 183 ? -11.554 -3.088 29.652 1.00 72.00 183 PRO A C 1
ATOM 1504 O O . PRO A 1 183 ? -11.848 -4.232 29.985 1.00 72.00 183 PRO A O 1
ATOM 1507 N N . ILE A 1 184 ? -11.384 -2.109 30.538 1.00 76.31 184 ILE A N 1
ATOM 1508 C CA . ILE A 1 184 ? -11.623 -2.256 31.978 1.00 76.31 184 ILE A CA 1
ATOM 1509 C C . ILE A 1 184 ? -12.710 -1.274 32.416 1.00 76.31 184 ILE A C 1
ATOM 1511 O O . ILE A 1 184 ? -13.014 -0.313 31.711 1.00 76.31 184 ILE A O 1
ATOM 1515 N N . GLY A 1 185 ? -13.304 -1.491 33.592 1.00 71.44 185 GLY A N 1
ATOM 1516 C CA . GLY A 1 185 ? -14.467 -0.715 34.049 1.00 71.44 185 GLY A CA 1
ATOM 1517 C C . GLY A 1 185 ? -14.271 0.809 34.076 1.00 71.44 185 GLY A C 1
ATOM 1518 O O . GLY A 1 185 ? -15.244 1.544 33.937 1.00 71.44 185 GLY A O 1
ATOM 1519 N N . GLU A 1 186 ? -13.031 1.284 34.211 1.00 77.50 186 GLU A N 1
ATOM 1520 C CA . GLU A 1 186 ? -12.689 2.714 34.265 1.00 77.50 186 GLU A CA 1
ATOM 1521 C C . GLU A 1 186 ? -12.127 3.273 32.948 1.00 77.50 186 GLU A C 1
ATOM 1523 O O . GLU A 1 186 ? -12.096 4.487 32.760 1.00 77.50 186 GLU A O 1
ATOM 1528 N N . LYS A 1 187 ? -11.690 2.405 32.032 1.00 77.12 187 LYS A N 1
ATOM 1529 C CA . LYS A 1 187 ? -11.018 2.763 30.780 1.00 77.12 187 LYS A CA 1
ATOM 1530 C C . LYS A 1 187 ? -11.612 1.923 29.662 1.00 77.12 187 LYS A C 1
ATOM 1532 O O . LYS A 1 187 ? -11.291 0.742 29.537 1.00 77.12 187 LYS A O 1
ATOM 1537 N N . PHE A 1 188 ? -12.500 2.529 28.884 1.00 71.31 188 PHE A N 1
ATOM 1538 C CA . PHE A 1 188 ? -13.235 1.916 27.785 1.00 71.31 188 PHE A CA 1
ATOM 1539 C C . PHE A 1 188 ? -13.465 2.936 26.673 1.00 71.31 188 PHE A C 1
ATOM 1541 O O . PHE A 1 188 ? -13.995 4.024 26.900 1.00 71.31 188 PHE A O 1
ATOM 1548 N N . MET A 1 189 ? -13.095 2.579 25.440 1.00 61.22 189 MET A N 1
ATOM 1549 C CA . MET A 1 189 ? -13.571 3.338 24.289 1.00 61.22 189 MET A CA 1
ATOM 1550 C C . MET A 1 189 ? -15.086 3.149 24.176 1.00 61.22 189 MET A C 1
ATOM 1552 O O . MET A 1 189 ? -15.608 2.041 24.282 1.00 61.22 189 MET A O 1
ATOM 1556 N N . SER A 1 190 ? -15.795 4.265 24.050 1.00 55.59 190 SER A N 1
ATOM 1557 C CA . SER A 1 190 ? -17.246 4.357 24.167 1.00 55.59 190 SER A CA 1
ATOM 1558 C C . SER A 1 190 ? -18.016 3.308 23.350 1.00 55.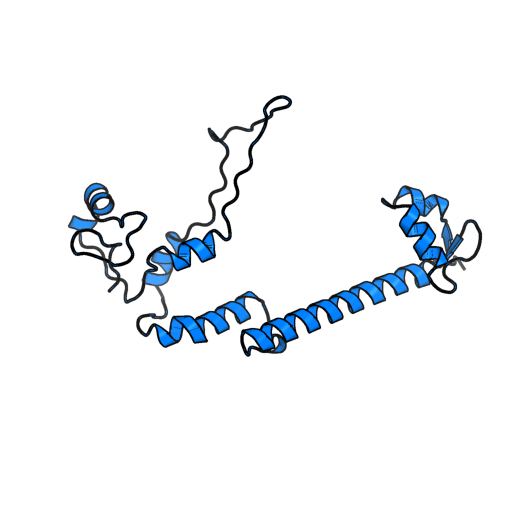59 190 SER A C 1
ATOM 1560 O O . SER A 1 190 ? -17.839 3.170 22.149 1.00 55.59 190 SER A O 1
ATOM 1562 N N . GLY A 1 191 ? -18.972 2.645 24.007 1.00 55.59 191 GLY A N 1
ATOM 1563 C CA . GLY A 1 191 ? -20.230 2.198 23.399 1.00 55.59 191 GLY A CA 1
ATOM 1564 C C . GLY A 1 191 ? -20.256 0.881 22.622 1.00 55.59 191 GLY A C 1
ATOM 1565 O O . GLY A 1 191 ? -21.353 0.486 22.241 1.00 55.59 191 GLY A O 1
ATOM 1566 N N . PHE A 1 192 ? -19.145 0.186 22.404 1.00 53.38 192 PHE A N 1
ATOM 1567 C CA . PHE A 1 192 ? -19.147 -1.101 21.696 1.00 53.38 192 PHE A CA 1
ATOM 1568 C C . PHE A 1 192 ? -19.040 -2.267 22.695 1.00 53.38 192 PHE A C 1
ATOM 1570 O O . PHE A 1 192 ? -18.208 -2.217 23.599 1.00 53.38 192 PHE A O 1
ATOM 1577 N N . PHE A 1 193 ? -19.930 -3.260 22.581 1.00 52.69 193 PHE A N 1
ATOM 1578 C CA . PHE A 1 193 ? -19.957 -4.496 23.380 1.00 52.69 193 PHE A CA 1
ATOM 1579 C C . PHE A 1 193 ? -20.338 -5.675 22.489 1.00 52.69 193 PHE A C 1
ATOM 1581 O O . PHE A 1 193 ? -21.182 -5.450 21.583 1.00 52.69 193 PHE A O 1
#

pLDDT: mean 88.63, std 9.55, range [44.38, 98.19]

Radius of gyration: 28.74 Å; chains: 1; bounding box: 54×47×84 Å